Protein AF-U6K885-F1 (afdb_monomer)

Solvent-accessible surface area (backbone atoms only — not comparable to full-atom values): 19460 Å² total; per-residue (Å²): 130,85,76,64,62,65,60,56,52,51,51,52,51,52,54,52,53,54,61,68,50,53,70,64,61,64,64,65,68,72,76,78,83,80,82,88,88,89,81,95,83,57,72,71,64,58,53,54,61,59,61,74,61,70,86,56,81,80,76,83,57,78,42,78,40,80,40,35,24,65,67,36,47,51,52,49,51,55,41,44,75,72,71,44,47,68,43,80,44,52,95,58,101,64,74,37,47,74,61,49,63,61,72,73,37,59,66,58,54,49,49,54,50,50,53,52,52,50,51,52,52,53,51,52,51,52,49,53,49,50,64,54,46,50,58,51,53,51,58,71,30,71,68,42,50,51,49,51,55,52,53,64,68,66,62,83,77,80,89,77,91,89,85,85,85,88,86,85,84,90,84,75,75,73,64,61,62,57,57,54,57,56,54,54,57,54,53,55,56,53,54,59,55,59,67,68,67,80,74,74,87,52,85,71,40,57,58,54,48,52,55,49,50,52,50,50,52,51,52,50,51,52,50,53,51,50,52,54,50,50,53,53,52,53,54,52,52,53,52,52,52,50,50,52,48,49,65,53,43,52,60,50,54,52,67,68,33,70,67,49,56,53,50,52,52,52,51,55,60,54,55,67,70,50,58,79,65,51,68,70,59,62,72,74,68,70,79,75,61,72,69,60,56,57,54,53,53,55,53,53,53,53,54,53,52,52,56,56,51,52,53,54,53,52,52,54,53,59,62,73,76,108

pLDDT: mean 70.79, std 17.62, range [30.02, 97.62]

Radius of gyration: 39.69 Å; Cα contacts (8 Å, |Δi|>4): 71; chains: 1; bounding box: 89×53×112 Å

Secondary structure (DSSP, 8-state):
---SHHHHHHHHHHHHHHHHHHHHHHHHTTSS--S-----SSHHHHHHHHHTTTTS-----SEEEE--BHHHHHHHHHHHHTT--EEEE-SSSSSBTHHHHHHT-HHHHHHHHHHHHHHHHHHHHHHHHHHHHHHHHHHHSHHHHHHHHHHHHHTTS--SS---S-------SHHHHHHHHHHHHHHHHHHHHHHTTS---STTHHHHHHHHHHHHHHHHHHHHHHHHHHHHHHHHHHHHHHHHHHHHHHHHHHHH-HHHHHHHHHHHHHHHHHHHHHHHHTTTSSSSSHHHHHHHHHHHHHHHHHHHHHHHHHHHHHHHT-

Organism: NCBI:txid44415

Foldseek 3Di:
DPDPVVVVVVVVVVVVVVVVCVVVVVVVVVPPPDDDDDDPDCPVVVVVVVVVPPPDDPPDFPEEQEALAPVSVVVQVVCVVVVGRYHYHYPDPDHHPCVVVVVVCPVVVVVVVVVVVVVVVVVVVVVVVCVVVVVVCCCPPVVVVVVVVVVVVVPPPDPDDDPDDPDDDDDDPPVVVVVVVVVVVVVVVVVVLVVLPPDDDDPVVVVVVVVSVVVVVVVVVVVVVVVVVVVVVVVVVVVVVVVVVVVVVVVVVCVPPVVNVVVVVVVVVVVVVCVVPVVVVVVPPPPPPPVVVVVVVVVVVVVVVVVVVVVVVVVVVVVVVD

Mean predicted aligned error: 21.72 Å

InterPro domains:
  IPR036188 FAD/NAD(P)-binding domain superfamily [SSF51905] (60-138)

Sequence (322 aa):
MPQLQPWMQQLKQYLAAAAAAAPAAAAAAAADAAGAPAAAATSAAAAGAAAAAAEEDPVAYHVVVVGGGVAGLAAAAVLRLFGVSVLLVEAGEQLGGRVRTAAMYPAAAAAAAAEQQQQQQQQQQQQQQQDHDLPQQLRNSPAAAAAAAAAAAAKTKTKKQISRFWEYVDTEDEAEQQQAAAAEAAAEAAAAAAAAADGCRTRGDLRRSSTRAAAAAAAAAAAAAAEQQQQQQQQQQQQQQQQQQQDHDLPQQMRNSPAAAAAAAAAAAAAAKTKTKKQISRFWEYVDTEDEAEQQQAAAAEAAAEAAAAAKQQQQQQQRSR

Structure (mmCIF, N/CA/C/O backbone):
data_AF-U6K885-F1
#
_entry.id   AF-U6K885-F1
#
loop_
_atom_site.group_PDB
_atom_site.id
_atom_site.type_symbol
_atom_site.label_atom_id
_atom_site.label_alt_id
_atom_site.label_comp_id
_atom_site.label_asym_id
_atom_site.label_entity_id
_atom_site.label_seq_id
_atom_site.pdbx_PDB_ins_code
_atom_site.Cartn_x
_atom_site.Cartn_y
_atom_site.Cartn_z
_atom_site.occupancy
_atom_site.B_iso_or_equiv
_atom_site.auth_seq_id
_atom_site.auth_comp_id
_atom_site.auth_asym_id
_atom_site.auth_atom_id
_atom_site.pdbx_PDB_model_num
ATOM 1 N N . MET A 1 1 ? 45.928 -9.725 -10.154 1.00 49.28 1 MET A N 1
ATOM 2 C CA . MET A 1 1 ? 44.624 -9.689 -10.848 1.00 49.28 1 MET A CA 1
ATOM 3 C C . MET A 1 1 ? 43.756 -10.779 -10.232 1.00 49.28 1 MET A C 1
ATOM 5 O O . MET A 1 1 ? 44.051 -11.944 -10.483 1.00 49.28 1 MET A O 1
ATOM 9 N N . PRO A 1 2 ? 42.798 -10.462 -9.343 1.00 57.34 2 PRO A N 1
ATOM 10 C CA . PRO A 1 2 ? 41.879 -11.472 -8.819 1.00 57.34 2 PRO A CA 1
ATOM 11 C C . PRO A 1 2 ? 41.108 -12.133 -9.973 1.00 57.34 2 PRO A C 1
ATOM 13 O O . PRO A 1 2 ? 40.847 -11.514 -11.004 1.00 57.34 2 PRO A O 1
ATOM 16 N N . GLN A 1 3 ? 40.847 -13.429 -9.821 1.00 61.72 3 GLN A N 1
ATOM 17 C CA . GLN A 1 3 ? 40.434 -14.330 -10.892 1.00 61.72 3 GLN A CA 1
ATOM 18 C C . GLN A 1 3 ? 39.022 -14.020 -11.413 1.00 61.72 3 GLN A C 1
ATOM 20 O O . GLN A 1 3 ? 38.061 -14.064 -10.658 1.00 61.72 3 GLN A O 1
ATOM 25 N N . LEU A 1 4 ? 38.894 -13.784 -12.724 1.00 79.44 4 LEU A N 1
ATOM 26 C CA . LEU A 1 4 ? 37.618 -13.642 -13.453 1.00 79.44 4 LEU A CA 1
ATOM 27 C C . LEU A 1 4 ? 36.840 -14.965 -13.612 1.00 79.44 4 LEU A C 1
ATOM 29 O O . LEU A 1 4 ? 35.684 -14.960 -14.041 1.00 79.44 4 LEU A O 1
ATOM 33 N N . GLN A 1 5 ? 37.458 -16.103 -13.280 1.00 85.62 5 GLN A N 1
ATOM 34 C CA . GLN A 1 5 ? 36.862 -17.430 -13.455 1.00 85.62 5 GLN A CA 1
ATOM 35 C C . GLN A 1 5 ? 35.515 -17.635 -12.737 1.00 85.62 5 GLN A C 1
ATOM 37 O O . GLN A 1 5 ? 34.601 -18.143 -13.391 1.00 85.62 5 GLN A O 1
ATOM 42 N N . PRO A 1 6 ? 35.327 -17.223 -11.466 1.00 84.31 6 PRO A N 1
ATOM 43 C CA . PRO A 1 6 ? 34.071 -17.452 -10.751 1.00 84.31 6 PRO A CA 1
ATOM 44 C C . PRO A 1 6 ? 32.889 -16.727 -11.405 1.00 84.31 6 PRO A C 1
ATOM 46 O O . PRO A 1 6 ? 31.804 -17.289 -11.542 1.00 84.31 6 PRO A O 1
ATOM 49 N N . TRP A 1 7 ? 33.118 -15.506 -11.899 1.00 84.00 7 TRP A N 1
ATOM 50 C CA . TRP A 1 7 ? 32.078 -14.694 -12.529 1.00 84.00 7 TRP A CA 1
ATOM 51 C C . TRP A 1 7 ? 31.624 -15.275 -13.875 1.00 84.00 7 TRP A C 1
ATOM 53 O O . TRP A 1 7 ? 30.427 -15.368 -14.147 1.00 84.00 7 TRP A O 1
ATOM 63 N N . MET A 1 8 ? 32.560 -15.765 -14.696 1.00 88.12 8 MET A N 1
ATOM 64 C CA . MET A 1 8 ? 32.215 -16.460 -15.945 1.00 88.12 8 MET A CA 1
ATOM 65 C C . MET A 1 8 ? 31.453 -17.767 -15.701 1.00 88.12 8 MET A C 1
ATOM 67 O O . MET A 1 8 ? 30.592 -18.132 -16.502 1.00 88.12 8 MET A O 1
ATOM 71 N N . GLN A 1 9 ? 31.755 -18.481 -14.614 1.00 86.56 9 GLN A N 1
ATOM 72 C CA . GLN A 1 9 ? 31.040 -19.705 -14.246 1.00 86.56 9 GLN A CA 1
ATOM 73 C C . GLN A 1 9 ? 29.595 -19.402 -13.838 1.00 86.56 9 GLN A C 1
ATOM 75 O O . GLN A 1 9 ? 28.676 -20.079 -14.299 1.00 86.56 9 GLN A O 1
ATOM 80 N N . GLN A 1 10 ? 29.390 -18.332 -13.071 1.00 84.25 10 GLN A N 1
ATOM 81 C CA . GLN A 1 10 ? 28.064 -17.865 -12.678 1.00 84.25 10 GLN A CA 1
ATOM 82 C C . GLN A 1 10 ? 27.240 -17.389 -13.886 1.00 84.25 10 GLN A C 1
ATOM 84 O O . GLN A 1 10 ? 26.062 -17.724 -14.000 1.00 84.25 10 GLN A O 1
ATOM 89 N N . LEU A 1 11 ? 27.862 -16.695 -14.846 1.00 86.44 11 LEU A N 1
ATOM 90 C CA . LEU A 1 11 ? 27.203 -16.275 -16.088 1.00 86.44 11 LEU A CA 1
ATOM 91 C C . LEU A 1 11 ? 26.758 -17.477 -16.940 1.00 86.44 11 LEU A C 1
ATOM 93 O O . LEU A 1 11 ? 25.640 -17.501 -17.454 1.00 86.44 11 LEU A O 1
ATOM 97 N N . LYS A 1 12 ? 27.607 -18.508 -17.053 1.00 90.56 12 LYS A N 1
ATOM 98 C CA . LYS A 1 12 ? 27.271 -19.754 -17.764 1.00 90.56 12 LYS A CA 1
ATOM 99 C C . LYS A 1 12 ? 26.104 -20.491 -17.107 1.00 90.56 12 LYS A C 1
ATOM 101 O O . LYS A 1 12 ? 25.233 -20.983 -17.819 1.00 90.56 12 LYS A O 1
ATOM 106 N N . GLN A 1 13 ? 26.061 -20.537 -15.774 1.00 88.31 13 GLN A N 1
ATOM 107 C CA . GLN A 1 13 ? 24.943 -21.129 -15.034 1.00 88.31 13 GLN A CA 1
ATOM 108 C C . GLN A 1 13 ? 23.636 -20.360 -15.269 1.00 88.31 13 GLN A C 1
ATOM 110 O O . GLN A 1 13 ? 22.608 -20.979 -15.535 1.00 88.31 13 GLN A O 1
ATOM 115 N N . TYR A 1 14 ? 23.683 -19.025 -15.261 1.00 79.56 14 TYR A N 1
ATOM 116 C CA . TYR A 1 14 ? 22.517 -18.185 -15.551 1.00 79.56 14 TYR A CA 1
ATOM 117 C C . TYR A 1 14 ? 21.971 -18.394 -16.967 1.00 79.56 14 TYR A C 1
ATOM 119 O O . TYR A 1 14 ? 20.763 -18.535 -17.149 1.00 79.56 14 TYR A O 1
ATOM 127 N N . LEU A 1 15 ? 22.849 -18.459 -17.971 1.00 82.94 15 LEU A N 1
ATOM 128 C CA . LEU A 1 15 ? 22.444 -18.686 -19.361 1.00 82.94 15 LEU A CA 1
ATOM 129 C C . LEU A 1 15 ? 21.857 -20.091 -19.572 1.00 82.94 15 LEU A C 1
ATOM 131 O O . LEU A 1 15 ? 20.869 -20.237 -20.288 1.00 82.94 15 LEU A O 1
ATOM 135 N N . ALA A 1 16 ? 22.410 -21.111 -18.908 1.00 77.56 16 ALA A N 1
ATOM 136 C CA . ALA A 1 16 ? 21.870 -22.470 -18.947 1.00 77.56 16 ALA A CA 1
ATOM 137 C C . ALA A 1 16 ? 20.481 -22.563 -18.285 1.00 77.56 16 ALA A C 1
ATOM 139 O O . ALA A 1 16 ? 19.576 -23.185 -18.840 1.00 77.56 16 ALA A O 1
ATOM 140 N N . ALA A 1 17 ? 20.285 -21.897 -17.141 1.00 69.62 17 ALA A N 1
ATOM 141 C CA . ALA A 1 17 ? 18.988 -21.832 -16.466 1.00 69.62 17 ALA A CA 1
ATOM 142 C C . ALA A 1 17 ? 17.934 -21.083 -17.302 1.00 69.62 17 ALA A C 1
ATOM 144 O O . ALA A 1 17 ? 16.790 -21.527 -17.400 1.00 69.62 17 ALA A O 1
ATOM 145 N N . ALA A 1 18 ? 18.322 -19.988 -17.964 1.00 64.19 18 ALA A N 1
ATOM 146 C CA . ALA A 1 18 ? 17.439 -19.236 -18.855 1.00 64.19 18 ALA A CA 1
ATOM 147 C C . ALA A 1 18 ? 17.008 -20.058 -20.086 1.00 64.19 18 ALA A C 1
ATOM 149 O O . ALA A 1 18 ? 15.839 -20.021 -20.470 1.00 64.19 18 ALA A O 1
ATOM 150 N N . ALA A 1 19 ? 17.916 -20.849 -20.668 1.00 65.25 19 ALA A N 1
ATOM 151 C CA . ALA A 1 19 ? 17.600 -21.742 -21.785 1.00 65.25 19 ALA A CA 1
ATOM 152 C C . ALA A 1 19 ? 16.635 -22.875 -21.382 1.00 65.25 19 ALA A C 1
ATOM 154 O O . ALA A 1 19 ? 15.756 -23.240 -22.161 1.00 65.25 19 ALA A O 1
ATOM 155 N N . ALA A 1 20 ? 16.747 -23.390 -20.152 1.00 62.44 20 ALA A N 1
ATOM 156 C CA . ALA A 1 20 ? 15.853 -24.423 -19.624 1.00 62.44 20 ALA A CA 1
ATOM 157 C C . ALA A 1 20 ? 14.432 -23.910 -19.306 1.00 62.44 20 ALA A C 1
ATOM 159 O O . ALA A 1 20 ? 13.486 -24.696 -19.315 1.00 62.44 20 ALA A O 1
ATOM 160 N N . ALA A 1 21 ? 14.258 -22.606 -19.061 1.00 51.53 21 ALA A N 1
ATOM 161 C CA . ALA A 1 21 ? 12.957 -21.993 -18.771 1.00 51.53 21 ALA A CA 1
ATOM 162 C C . ALA A 1 21 ? 12.134 -21.639 -20.032 1.00 51.53 21 ALA A C 1
ATOM 164 O O . ALA A 1 21 ? 10.918 -21.453 -19.949 1.00 51.53 21 ALA A O 1
ATOM 165 N N . ALA A 1 22 ? 12.769 -21.577 -21.208 1.00 44.56 22 ALA A N 1
ATOM 166 C CA . ALA A 1 22 ? 12.135 -21.187 -22.470 1.00 44.56 22 ALA A CA 1
ATOM 167 C C . ALA A 1 22 ? 10.970 -22.094 -22.953 1.00 44.56 22 ALA A C 1
ATOM 169 O O . ALA A 1 22 ? 9.970 -21.544 -23.418 1.00 44.56 22 ALA A O 1
ATOM 170 N N . PRO A 1 23 ? 11.006 -23.442 -22.841 1.00 45.53 23 PRO A N 1
ATOM 171 C CA . PRO A 1 23 ? 9.919 -24.278 -23.361 1.00 45.53 23 PRO A CA 1
ATOM 172 C C . PRO A 1 23 ? 8.660 -24.297 -22.474 1.00 45.53 23 PRO A C 1
ATOM 174 O O . PRO A 1 23 ? 7.582 -24.619 -22.968 1.00 45.53 23 PRO A O 1
ATOM 177 N N . ALA A 1 24 ? 8.749 -23.910 -21.195 1.00 47.12 24 ALA A N 1
ATOM 178 C CA . ALA A 1 24 ? 7.594 -23.883 -20.289 1.00 47.12 24 ALA A CA 1
ATOM 179 C C . ALA A 1 24 ? 6.699 -22.643 -20.494 1.00 47.12 24 ALA A C 1
ATOM 181 O O . ALA A 1 24 ? 5.481 -22.721 -20.345 1.00 47.12 24 ALA A O 1
ATOM 182 N N . ALA A 1 25 ? 7.280 -21.507 -20.893 1.00 45.47 25 ALA A N 1
ATOM 183 C CA . ALA A 1 25 ? 6.536 -20.267 -21.124 1.00 45.47 25 ALA A CA 1
ATOM 184 C C . ALA A 1 25 ? 5.756 -20.265 -22.455 1.00 45.47 25 ALA A C 1
ATOM 186 O O . ALA A 1 25 ? 4.716 -19.616 -22.557 1.00 45.47 25 ALA A O 1
ATOM 187 N N . ALA A 1 26 ? 6.216 -21.022 -23.458 1.00 44.00 26 ALA A N 1
ATOM 188 C CA . ALA A 1 26 ? 5.540 -21.140 -24.751 1.00 44.00 26 ALA A CA 1
ATOM 189 C C . ALA A 1 26 ? 4.224 -21.942 -24.674 1.00 44.00 26 ALA A C 1
ATOM 191 O O . ALA A 1 26 ? 3.298 -21.668 -25.433 1.00 44.00 26 ALA A O 1
ATOM 192 N N . ALA A 1 27 ? 4.103 -22.890 -23.735 1.00 41.91 27 ALA A N 1
ATOM 193 C CA . ALA A 1 27 ? 2.901 -23.717 -23.589 1.00 41.91 27 ALA A CA 1
ATOM 194 C C . ALA A 1 27 ? 1.753 -22.994 -22.853 1.00 41.91 27 ALA A C 1
ATOM 196 O O . ALA A 1 27 ? 0.584 -23.260 -23.120 1.00 41.91 27 ALA A O 1
ATOM 197 N N . ALA A 1 28 ? 2.067 -22.037 -21.971 1.00 44.09 28 ALA A N 1
ATOM 198 C CA . ALA A 1 28 ? 1.067 -21.277 -21.214 1.00 44.09 28 ALA A CA 1
ATOM 199 C C . ALA A 1 28 ? 0.382 -20.164 -22.037 1.00 44.09 28 ALA A C 1
ATOM 201 O O . ALA A 1 28 ? -0.719 -19.743 -21.700 1.00 44.09 28 ALA A O 1
ATOM 202 N N . ALA A 1 29 ? 0.996 -19.702 -23.133 1.00 44.44 29 ALA A N 1
ATOM 203 C CA . ALA A 1 29 ? 0.446 -18.632 -23.974 1.00 44.44 29 ALA A CA 1
ATOM 204 C C . ALA A 1 29 ? -0.637 -19.103 -24.969 1.00 44.44 29 ALA A C 1
ATOM 206 O O . ALA A 1 29 ? -1.339 -18.270 -25.535 1.00 44.44 29 ALA A O 1
ATOM 207 N N . ALA A 1 30 ? -0.797 -20.416 -25.178 1.00 40.28 30 ALA A N 1
ATOM 208 C CA . ALA A 1 30 ? -1.780 -20.966 -26.117 1.00 40.28 30 ALA A CA 1
ATOM 209 C C . ALA A 1 30 ? -3.181 -21.186 -25.507 1.00 40.28 30 ALA A C 1
ATOM 211 O O . ALA A 1 30 ? -4.126 -21.440 -26.249 1.00 40.28 30 ALA A O 1
ATOM 212 N N . ALA A 1 31 ? -3.336 -21.089 -24.180 1.00 42.78 31 ALA A N 1
ATOM 213 C CA . ALA A 1 31 ? -4.581 -21.448 -23.489 1.00 42.78 31 ALA A CA 1
ATOM 214 C C . ALA A 1 31 ? -5.529 -20.266 -23.189 1.00 42.78 31 ALA A C 1
ATOM 216 O O . ALA A 1 31 ? -6.678 -20.504 -22.835 1.00 42.78 31 ALA A O 1
ATOM 217 N N . ASP A 1 32 ? -5.093 -19.012 -23.361 1.00 37.53 32 ASP A N 1
ATOM 218 C CA . ASP A 1 32 ? -5.842 -17.819 -22.910 1.00 37.53 32 ASP A CA 1
ATOM 219 C C . ASP A 1 32 ? -6.356 -16.921 -24.057 1.00 37.53 32 ASP A C 1
ATOM 221 O O . ASP A 1 32 ? -6.614 -15.730 -23.891 1.00 37.53 32 ASP A O 1
ATOM 225 N N . ALA A 1 33 ? -6.511 -17.484 -25.259 1.00 43.66 33 ALA A N 1
ATOM 226 C CA . ALA A 1 33 ? -7.070 -16.796 -26.425 1.00 43.66 33 ALA A CA 1
ATOM 227 C C . ALA A 1 33 ? -8.479 -17.315 -26.764 1.00 43.66 33 ALA A C 1
ATOM 229 O O . ALA A 1 33 ? -8.731 -17.805 -27.862 1.00 43.66 33 ALA A O 1
ATOM 230 N N . ALA A 1 34 ? -9.410 -17.218 -25.815 1.00 41.12 34 ALA A N 1
ATOM 231 C CA . ALA A 1 34 ? -10.833 -17.444 -26.067 1.00 41.12 34 ALA A CA 1
ATOM 232 C C . ALA A 1 34 ? -11.686 -16.525 -25.180 1.00 41.12 34 ALA A C 1
ATOM 234 O O . ALA A 1 34 ? -12.235 -16.950 -24.168 1.00 41.12 34 ALA A O 1
ATOM 235 N N . GLY A 1 35 ? -11.802 -15.245 -25.550 1.00 30.02 35 GLY A N 1
ATOM 236 C CA . GLY A 1 35 ? -12.691 -14.333 -24.830 1.00 30.02 35 GLY A CA 1
ATOM 237 C C . GLY A 1 35 ? -12.729 -12.893 -25.342 1.00 30.02 35 GLY A C 1
ATOM 238 O O . GLY A 1 35 ? -11.937 -12.068 -24.912 1.00 30.02 35 GLY A O 1
ATOM 239 N N . ALA A 1 36 ? -13.757 -12.613 -26.148 1.00 37.19 36 ALA A N 1
ATOM 240 C CA . ALA A 1 36 ? -14.403 -11.319 -26.420 1.00 37.19 36 ALA A CA 1
ATOM 241 C C . ALA A 1 36 ? -13.897 -10.418 -27.587 1.00 37.19 36 ALA A C 1
ATOM 243 O O . ALA A 1 36 ? -12.698 -10.180 -27.729 1.00 37.19 36 ALA A O 1
ATOM 244 N N . PRO A 1 37 ? -14.827 -9.876 -28.415 1.00 49.44 37 PRO A N 1
ATOM 245 C CA . PRO A 1 37 ? -14.530 -9.076 -29.603 1.00 49.44 37 PRO A CA 1
ATOM 246 C C . PRO A 1 37 ? -14.739 -7.569 -29.369 1.00 49.44 37 PRO A C 1
ATOM 248 O O . PRO A 1 37 ? -15.747 -7.175 -28.794 1.00 49.44 37 PRO A O 1
ATOM 251 N N . ALA A 1 38 ? -13.845 -6.719 -29.885 1.00 39.47 38 ALA A N 1
ATOM 252 C CA . ALA A 1 38 ? -14.139 -5.334 -30.288 1.00 39.47 38 ALA A CA 1
ATOM 253 C C . ALA A 1 38 ? -12.873 -4.655 -30.839 1.00 39.47 38 ALA A C 1
ATOM 255 O O . ALA A 1 38 ? -11.996 -4.309 -30.058 1.00 39.47 38 ALA A O 1
ATOM 256 N N . ALA A 1 39 ? -12.793 -4.456 -32.163 1.00 37.78 39 ALA A N 1
ATOM 257 C CA . ALA A 1 39 ? -12.126 -3.318 -32.828 1.00 37.78 39 ALA A CA 1
ATOM 258 C C . ALA A 1 39 ? -11.995 -3.583 -34.342 1.00 37.78 39 ALA A C 1
ATOM 260 O O . ALA A 1 39 ? -10.932 -3.934 -34.843 1.00 37.78 39 ALA A O 1
ATOM 261 N N . ALA A 1 40 ? -13.081 -3.401 -35.096 1.00 42.66 40 ALA A N 1
ATOM 262 C CA . ALA A 1 40 ? -13.070 -3.493 -36.561 1.00 42.66 40 ALA A CA 1
ATOM 263 C C . ALA A 1 40 ? -12.852 -2.129 -37.259 1.00 42.66 40 ALA A C 1
ATOM 265 O O . ALA A 1 40 ? -13.256 -1.960 -38.403 1.00 42.66 40 ALA A O 1
ATOM 266 N N . ALA A 1 41 ? -12.236 -1.142 -36.595 1.00 44.66 41 ALA A N 1
ATOM 267 C CA . ALA A 1 41 ? -12.146 0.232 -37.118 1.00 44.66 41 ALA A CA 1
ATOM 268 C C . ALA A 1 41 ? -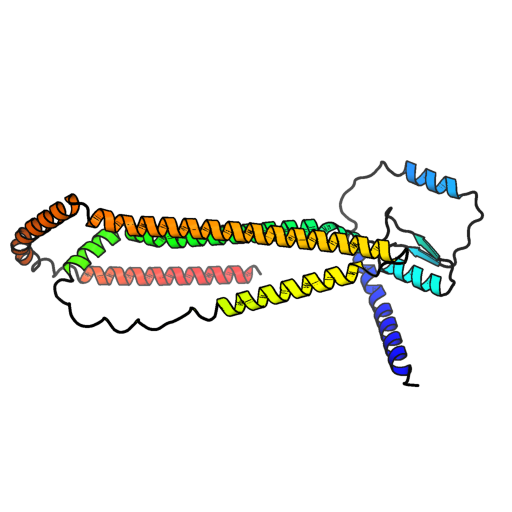10.724 0.823 -37.209 1.00 44.66 41 ALA A C 1
ATOM 270 O O . ALA A 1 41 ? -10.581 2.015 -37.460 1.00 44.66 41 ALA A O 1
ATOM 271 N N . THR A 1 42 ? -9.664 0.025 -37.052 1.00 37.72 42 THR A N 1
ATOM 272 C CA . THR A 1 42 ? -8.264 0.502 -37.147 1.00 37.72 42 THR A CA 1
ATOM 273 C C . THR A 1 42 ? -7.448 -0.142 -38.274 1.00 37.72 42 THR A C 1
ATOM 275 O O . THR A 1 42 ? -6.308 0.258 -38.508 1.00 37.72 42 THR A O 1
ATOM 278 N N . SER A 1 43 ? -8.022 -1.070 -39.050 1.00 45.88 43 SER A N 1
ATOM 279 C CA . SER A 1 43 ? -7.295 -1.769 -40.125 1.00 45.88 43 SER A CA 1
ATOM 280 C C . SER A 1 43 ? -6.944 -0.887 -41.332 1.00 45.88 43 SER A C 1
ATOM 282 O O . SER A 1 43 ? -6.004 -1.201 -42.057 1.00 45.88 43 SER A O 1
ATOM 284 N N . ALA A 1 44 ? -7.631 0.242 -41.535 1.00 39.09 44 ALA A N 1
ATOM 285 C CA . ALA A 1 44 ? -7.356 1.145 -42.657 1.00 39.09 44 ALA A CA 1
ATOM 286 C C . ALA A 1 44 ? -6.165 2.094 -42.402 1.00 39.09 44 ALA A C 1
ATOM 288 O O . ALA A 1 44 ? -5.423 2.410 -43.329 1.00 39.09 44 ALA A O 1
ATOM 289 N N . ALA A 1 45 ? -5.933 2.512 -41.151 1.00 40.38 45 ALA A N 1
ATOM 290 C CA . ALA A 1 45 ? -4.833 3.422 -40.809 1.00 40.38 45 ALA A CA 1
ATOM 291 C C . ALA A 1 45 ? -3.472 2.701 -40.731 1.00 40.38 45 ALA A C 1
ATOM 293 O O . ALA A 1 45 ? -2.451 3.264 -41.121 1.00 40.38 45 ALA A O 1
ATOM 294 N N . ALA A 1 46 ? -3.462 1.430 -40.313 1.00 44.56 46 ALA A N 1
ATOM 295 C CA . ALA A 1 46 ? -2.256 0.600 -40.296 1.00 44.56 46 ALA A CA 1
ATOM 296 C C . ALA A 1 46 ? -1.767 0.226 -41.713 1.00 44.56 46 ALA A C 1
ATOM 298 O O . ALA A 1 46 ? -0.563 0.116 -41.941 1.00 44.56 46 ALA A O 1
ATOM 299 N N . ALA A 1 47 ? -2.679 0.101 -42.686 1.00 42.72 47 ALA A N 1
ATOM 300 C CA . ALA A 1 47 ? -2.324 -0.154 -44.084 1.00 42.72 47 ALA A CA 1
ATOM 301 C C . ALA A 1 47 ? -1.635 1.054 -44.755 1.00 42.72 47 ALA A C 1
ATOM 303 O O . ALA A 1 47 ? -0.744 0.874 -45.583 1.00 42.72 47 ALA A O 1
ATOM 304 N N . GLY A 1 48 ? -1.990 2.285 -44.363 1.00 34.53 48 GLY A N 1
ATOM 305 C CA . GLY A 1 48 ? -1.386 3.509 -44.904 1.00 34.53 48 GLY A CA 1
ATOM 306 C C . GLY A 1 48 ? 0.063 3.742 -44.456 1.00 34.53 48 GLY A C 1
ATOM 307 O O . GLY A 1 48 ? 0.881 4.205 -45.247 1.00 34.53 48 GLY A O 1
ATOM 308 N N . ALA A 1 49 ? 0.411 3.366 -43.221 1.00 45.25 49 ALA A N 1
ATOM 309 C CA . ALA A 1 49 ? 1.777 3.499 -42.702 1.00 45.25 49 ALA A CA 1
ATOM 310 C C . ALA A 1 49 ? 2.740 2.439 -43.270 1.00 45.25 49 ALA A C 1
ATOM 312 O O . ALA A 1 49 ? 3.921 2.723 -43.454 1.00 45.25 49 ALA A O 1
ATOM 313 N N . ALA A 1 50 ? 2.237 1.244 -43.604 1.00 43.09 50 ALA A N 1
ATOM 314 C CA . ALA A 1 50 ? 3.018 0.213 -44.290 1.00 43.09 50 ALA A CA 1
ATOM 315 C C . ALA A 1 50 ? 3.309 0.577 -45.761 1.00 43.09 50 ALA A C 1
ATOM 317 O O . ALA A 1 50 ? 4.370 0.236 -46.277 1.00 43.09 50 ALA A O 1
ATOM 318 N N . ALA A 1 51 ? 2.403 1.305 -46.425 1.00 45.28 51 ALA A N 1
ATOM 319 C CA . ALA A 1 51 ? 2.575 1.725 -47.817 1.00 45.28 51 ALA A CA 1
ATOM 320 C C . ALA A 1 51 ? 3.578 2.884 -47.991 1.00 45.28 51 ALA A C 1
ATOM 322 O O . ALA A 1 51 ? 4.242 2.963 -49.020 1.00 45.28 51 ALA A O 1
ATOM 323 N N . ALA A 1 52 ? 3.737 3.756 -46.988 1.00 43.50 52 ALA A N 1
ATOM 324 C CA . ALA A 1 52 ? 4.677 4.883 -47.041 1.00 43.50 52 ALA A CA 1
ATOM 325 C C . ALA A 1 52 ? 6.152 4.493 -46.792 1.00 43.50 52 ALA A C 1
ATOM 327 O O . ALA A 1 52 ? 7.039 5.311 -47.010 1.00 43.50 52 ALA A O 1
ATOM 328 N N . ALA A 1 53 ? 6.422 3.258 -46.354 1.00 47.25 53 ALA A N 1
ATOM 329 C CA . ALA A 1 53 ? 7.772 2.736 -46.112 1.00 47.25 53 ALA A CA 1
ATOM 330 C C . ALA A 1 53 ? 8.296 1.826 -47.245 1.00 47.25 53 ALA A C 1
ATOM 332 O O . ALA A 1 53 ? 9.352 1.219 -47.099 1.00 47.25 53 ALA A O 1
ATOM 333 N N . ALA A 1 54 ? 7.557 1.695 -48.352 1.00 49.16 54 ALA A N 1
ATOM 334 C CA . ALA A 1 54 ? 7.836 0.716 -49.407 1.00 49.16 54 ALA A CA 1
ATOM 335 C C . ALA A 1 54 ? 8.769 1.211 -50.538 1.00 49.16 54 ALA A C 1
ATOM 337 O O . ALA A 1 54 ? 9.015 0.457 -51.473 1.00 49.16 54 ALA A O 1
ATOM 338 N N . GLU A 1 55 ? 9.280 2.446 -50.468 1.00 53.56 55 GLU A N 1
ATOM 339 C CA . GLU A 1 55 ? 10.149 3.069 -51.495 1.00 53.56 55 GLU A CA 1
ATOM 340 C C . GLU A 1 55 ? 11.608 3.277 -51.038 1.00 53.56 55 GLU A C 1
ATOM 342 O O . GLU A 1 55 ? 12.402 3.882 -51.748 1.00 53.56 55 GLU A O 1
ATOM 347 N N . GLU A 1 56 ? 11.991 2.760 -49.870 1.00 58.44 56 GLU A N 1
ATOM 348 C CA . GLU A 1 56 ? 13.394 2.696 -49.443 1.00 58.44 56 GLU A CA 1
ATOM 349 C C . GLU A 1 56 ? 13.867 1.243 -49.571 1.00 58.44 56 GLU A C 1
ATOM 351 O O . GLU A 1 56 ? 13.163 0.326 -49.134 1.00 58.44 56 GLU A O 1
ATOM 356 N N . ASP A 1 57 ? 15.041 1.027 -50.180 1.00 68.75 57 ASP A N 1
ATOM 357 C CA . ASP A 1 57 ? 15.656 -0.300 -50.315 1.00 68.75 57 ASP A CA 1
ATOM 358 C C . ASP A 1 57 ? 15.568 -1.060 -48.980 1.00 68.75 57 ASP A C 1
ATOM 360 O O . ASP A 1 57 ? 15.899 -0.489 -47.932 1.00 68.75 57 ASP A O 1
ATOM 364 N N . PRO A 1 58 ? 15.122 -2.334 -48.969 1.00 66.12 58 PRO A N 1
ATOM 365 C CA . PRO A 1 58 ? 14.857 -3.048 -47.732 1.00 66.12 58 PRO A CA 1
ATOM 366 C C . PRO A 1 58 ? 16.139 -3.124 -46.906 1.00 66.12 58 PRO A C 1
ATOM 368 O O . PRO A 1 58 ? 17.066 -3.872 -47.226 1.00 66.12 58 PRO A O 1
ATOM 371 N N . VAL A 1 59 ? 16.192 -2.336 -45.830 1.00 75.38 59 VAL A N 1
ATOM 372 C CA . VAL A 1 59 ? 17.319 -2.331 -44.901 1.00 75.38 59 VAL A CA 1
ATOM 373 C C . VAL A 1 59 ? 17.452 -3.746 -44.355 1.00 75.38 59 VAL A C 1
ATOM 375 O O . VAL A 1 59 ? 16.595 -4.228 -43.616 1.00 75.38 59 VAL A O 1
ATOM 378 N N . ALA A 1 60 ? 18.517 -4.439 -44.751 1.00 87.94 60 ALA A N 1
ATOM 379 C CA . ALA A 1 60 ? 18.747 -5.806 -44.326 1.00 87.94 60 ALA A CA 1
ATOM 380 C C . ALA A 1 60 ? 18.990 -5.840 -42.806 1.00 87.94 60 ALA A C 1
ATOM 382 O O . ALA A 1 60 ? 20.000 -5.347 -42.285 1.00 87.94 60 ALA A O 1
ATOM 383 N N . TYR A 1 61 ? 18.042 -6.429 -42.080 1.00 93.31 61 TYR A N 1
ATOM 384 C CA . TYR A 1 61 ? 18.176 -6.703 -40.655 1.00 93.31 61 TYR A CA 1
ATOM 385 C C . TYR A 1 61 ? 18.707 -8.119 -40.453 1.00 93.31 61 TYR A C 1
ATOM 387 O O . TYR A 1 61 ? 18.215 -9.067 -41.059 1.00 93.31 61 TYR A O 1
ATOM 395 N N . HIS A 1 62 ? 19.696 -8.272 -39.576 1.00 94.69 62 HIS A N 1
ATOM 396 C CA . HIS A 1 62 ? 20.224 -9.588 -39.221 1.00 94.69 62 HIS A CA 1
ATOM 397 C C . HIS A 1 62 ? 19.268 -10.340 -38.288 1.00 94.69 62 HIS A C 1
ATOM 399 O O . HIS A 1 62 ? 19.178 -11.563 -38.350 1.00 94.69 62 HIS A O 1
ATOM 405 N N . VAL A 1 63 ? 18.571 -9.618 -37.401 1.00 97.31 63 VAL A N 1
ATOM 406 C CA . VAL A 1 63 ? 17.669 -10.204 -36.401 1.00 97.31 63 VAL A CA 1
ATOM 407 C C . VAL A 1 63 ? 16.392 -9.379 -36.276 1.00 97.31 63 VAL A C 1
ATOM 409 O O . VAL A 1 63 ? 16.438 -8.151 -36.215 1.00 97.31 63 VAL A O 1
ATOM 412 N N . VAL A 1 64 ? 15.254 -10.065 -36.170 1.00 97.38 64 VAL A N 1
ATOM 413 C CA . VAL A 1 64 ? 13.966 -9.462 -35.811 1.00 97.38 64 VAL A CA 1
ATOM 414 C C . VAL A 1 64 ? 13.573 -9.933 -34.414 1.00 97.38 64 VAL A C 1
ATOM 416 O O . VAL A 1 64 ? 13.546 -11.131 -34.143 1.00 97.38 64 VAL A O 1
ATOM 419 N N . VAL A 1 65 ? 13.270 -8.994 -33.521 1.00 97.62 65 VAL A N 1
ATOM 420 C CA . VAL A 1 65 ? 12.761 -9.267 -32.173 1.00 97.62 65 VAL A CA 1
ATOM 421 C C . VAL A 1 65 ? 11.282 -8.907 -32.146 1.00 97.62 65 VAL A C 1
ATOM 423 O O . VAL A 1 65 ? 10.925 -7.763 -32.411 1.00 97.62 65 VAL A O 1
ATOM 426 N N . VAL A 1 66 ? 10.423 -9.870 -31.818 1.00 97.19 66 VAL A N 1
ATOM 427 C CA . VAL A 1 66 ? 8.972 -9.663 -31.712 1.00 97.19 66 VAL A CA 1
ATOM 428 C C . VAL A 1 66 ? 8.595 -9.548 -30.236 1.00 97.19 66 VAL A C 1
ATOM 430 O O . VAL A 1 66 ? 8.805 -10.481 -29.462 1.00 97.19 66 VAL A O 1
ATOM 433 N N . GLY A 1 67 ? 8.057 -8.393 -29.851 1.00 96.88 67 GLY A N 1
ATOM 434 C CA . GLY A 1 67 ? 7.676 -8.033 -28.489 1.00 96.88 67 GLY A CA 1
ATOM 435 C C . GLY A 1 67 ? 8.602 -6.981 -27.865 1.00 96.88 67 GLY A C 1
ATOM 436 O O . GLY A 1 67 ? 9.679 -7.291 -27.373 1.00 96.88 67 GLY A O 1
ATOM 437 N N . GLY A 1 68 ? 8.146 -5.736 -27.776 1.00 96.38 68 GLY A N 1
ATOM 438 C CA . GLY A 1 68 ? 8.748 -4.596 -27.081 1.00 96.38 68 GLY A CA 1
ATOM 439 C C . GLY A 1 68 ? 8.560 -4.594 -25.560 1.00 96.38 68 GLY A C 1
ATOM 440 O O . GLY A 1 68 ? 8.624 -3.536 -24.936 1.00 96.38 68 GLY A O 1
ATOM 441 N N . GLY A 1 69 ? 8.322 -5.754 -24.944 1.00 95.31 69 GLY A N 1
ATOM 442 C CA . GLY A 1 69 ? 8.361 -5.920 -23.489 1.00 95.31 69 GLY A CA 1
ATOM 443 C C . GLY A 1 69 ? 9.782 -5.826 -22.922 1.00 95.31 69 GLY A C 1
ATOM 444 O O . GLY A 1 69 ? 10.759 -5.723 -23.661 1.00 95.31 69 GLY A O 1
ATOM 445 N N . VAL A 1 70 ? 9.923 -5.914 -21.595 1.00 94.88 70 VAL A N 1
ATOM 446 C CA . VAL A 1 70 ? 11.240 -5.848 -20.924 1.00 94.88 70 VAL A CA 1
ATOM 447 C C . VAL A 1 70 ? 12.260 -6.848 -21.480 1.00 94.88 70 VAL A C 1
ATOM 449 O O . VAL A 1 70 ? 13.418 -6.489 -21.673 1.00 94.88 70 VAL A O 1
ATOM 452 N N . ALA A 1 71 ? 11.829 -8.070 -21.805 1.00 95.44 71 ALA A N 1
ATOM 453 C CA . ALA A 1 71 ? 12.704 -9.100 -22.359 1.00 95.44 71 ALA A CA 1
ATOM 454 C C . ALA A 1 71 ? 13.171 -8.772 -23.787 1.00 95.44 71 ALA A C 1
ATOM 456 O O . ALA A 1 71 ? 14.362 -8.865 -24.076 1.00 95.44 71 ALA A O 1
ATOM 457 N N . GLY A 1 72 ? 12.263 -8.347 -24.671 1.00 96.56 72 GLY A N 1
ATOM 458 C CA . GLY A 1 72 ? 12.623 -8.038 -26.056 1.00 96.56 72 GLY A CA 1
ATOM 459 C C . GLY A 1 72 ? 13.443 -6.758 -26.188 1.00 96.56 72 GLY A C 1
ATOM 460 O O . GLY A 1 72 ? 14.394 -6.725 -26.966 1.00 96.56 72 GLY A O 1
ATOM 461 N N . LEU A 1 73 ? 13.179 -5.743 -25.357 1.00 96.81 73 LEU A N 1
ATOM 462 C CA . LEU A 1 73 ? 14.040 -4.561 -25.266 1.00 96.81 73 LEU A CA 1
ATOM 463 C C . LEU A 1 73 ? 15.451 -4.917 -24.789 1.00 96.81 73 LEU A C 1
ATOM 465 O O . LEU A 1 73 ? 16.426 -4.437 -25.366 1.00 96.81 73 LEU A O 1
ATOM 469 N N . ALA A 1 74 ? 15.575 -5.778 -23.773 1.00 96.38 74 ALA A N 1
ATOM 470 C CA . ALA A 1 74 ? 16.875 -6.240 -23.294 1.00 96.38 74 ALA A CA 1
ATOM 471 C C . ALA A 1 74 ? 17.625 -7.035 -24.375 1.00 96.38 74 ALA A C 1
ATOM 473 O O . ALA A 1 74 ? 18.799 -6.770 -24.628 1.00 96.38 74 ALA A O 1
ATOM 474 N N . ALA A 1 75 ? 16.940 -7.953 -25.063 1.00 97.31 75 ALA A N 1
ATOM 475 C CA . ALA A 1 75 ? 17.519 -8.728 -26.156 1.00 97.31 75 ALA A CA 1
ATOM 476 C C . ALA A 1 75 ? 17.999 -7.825 -27.304 1.00 97.31 75 ALA A C 1
ATOM 478 O O . ALA A 1 75 ? 19.143 -7.941 -27.744 1.00 97.31 75 ALA A O 1
ATOM 479 N N . ALA A 1 76 ? 17.165 -6.878 -27.744 1.00 97.25 76 ALA A N 1
ATOM 480 C CA . ALA A 1 76 ? 17.516 -5.934 -28.800 1.00 97.25 76 ALA A CA 1
ATOM 481 C C . ALA A 1 76 ? 18.704 -5.041 -28.409 1.00 97.25 76 ALA A C 1
ATOM 483 O O . ALA A 1 76 ? 19.595 -4.816 -29.229 1.00 97.25 76 ALA A O 1
ATOM 484 N N . ALA A 1 77 ? 18.757 -4.574 -27.156 1.00 96.62 77 ALA A N 1
ATOM 485 C CA . ALA A 1 77 ? 19.866 -3.772 -26.648 1.00 96.62 77 ALA A CA 1
ATOM 486 C C . ALA A 1 77 ? 21.187 -4.556 -26.645 1.00 96.62 77 ALA A C 1
ATOM 488 O O . ALA A 1 77 ? 22.197 -4.055 -27.134 1.00 96.62 77 ALA A O 1
ATOM 489 N N . VAL A 1 78 ? 21.176 -5.798 -26.152 1.00 96.88 78 VAL A N 1
ATOM 490 C CA . VAL A 1 78 ? 22.366 -6.662 -26.135 1.00 96.88 78 VAL A CA 1
ATOM 491 C C . VAL A 1 78 ? 22.843 -6.961 -27.556 1.00 96.88 78 VAL A C 1
ATOM 493 O O . VAL A 1 78 ? 24.019 -6.784 -27.854 1.00 96.88 78 VAL A O 1
ATOM 496 N N . LEU A 1 79 ? 21.944 -7.341 -28.466 1.00 96.69 79 LEU A N 1
ATOM 497 C CA . LEU A 1 79 ? 22.293 -7.604 -29.866 1.00 96.69 79 LEU A CA 1
ATOM 498 C C . LEU A 1 79 ? 22.882 -6.365 -30.558 1.00 96.69 79 LEU A C 1
ATOM 500 O O . LEU A 1 79 ? 23.879 -6.470 -31.273 1.00 96.69 79 LEU A O 1
ATOM 504 N N . ARG A 1 80 ? 22.331 -5.176 -30.287 1.00 96.25 80 ARG A N 1
ATOM 505 C CA . ARG A 1 80 ? 22.887 -3.912 -30.787 1.00 96.25 80 ARG A CA 1
ATOM 506 C C . ARG A 1 80 ? 24.271 -3.603 -30.222 1.00 96.25 80 ARG A C 1
ATOM 508 O O . ARG A 1 80 ? 25.106 -3.104 -30.971 1.00 96.25 80 ARG A O 1
ATOM 515 N N . LEU A 1 81 ? 24.539 -3.923 -28.953 1.00 94.62 81 LEU A N 1
ATOM 516 C CA . LEU A 1 81 ? 25.877 -3.780 -28.360 1.00 94.62 81 LEU A CA 1
ATOM 517 C C . LEU A 1 81 ? 26.920 -4.664 -29.057 1.00 94.62 81 LEU A C 1
ATOM 519 O O . LEU A 1 81 ? 28.079 -4.273 -29.151 1.00 94.62 81 LEU A O 1
ATOM 523 N N . PHE A 1 82 ? 26.508 -5.812 -29.599 1.00 97.50 82 PHE A N 1
ATOM 524 C CA . PHE A 1 82 ? 27.360 -6.688 -30.410 1.00 97.50 82 PHE A CA 1
ATOM 525 C C . PHE A 1 82 ? 27.410 -6.306 -31.901 1.00 97.50 82 PHE A C 1
ATOM 527 O O . PHE A 1 82 ? 27.933 -7.067 -32.711 1.00 97.50 82 PHE A O 1
ATOM 534 N N . GLY A 1 83 ? 26.882 -5.140 -32.286 1.00 95.88 83 GLY A N 1
ATOM 535 C CA . GLY A 1 83 ? 26.929 -4.649 -33.666 1.00 95.88 83 GLY A CA 1
ATOM 536 C C . GLY A 1 83 ? 25.938 -5.322 -34.621 1.00 95.88 83 GLY A C 1
ATOM 537 O O . GLY A 1 83 ? 26.017 -5.113 -35.828 1.00 95.88 83 GLY A O 1
ATOM 538 N N . VAL A 1 84 ? 24.986 -6.107 -34.110 1.00 97.62 84 VAL A N 1
ATOM 539 C CA . VAL A 1 84 ? 23.960 -6.767 -34.928 1.00 97.62 84 VAL A CA 1
ATOM 540 C C . VAL A 1 84 ? 22.891 -5.745 -35.330 1.00 97.62 84 VAL A C 1
ATOM 542 O O . VAL A 1 84 ? 22.398 -4.990 -34.485 1.00 97.62 84 VAL A O 1
ATOM 545 N N . SER A 1 85 ? 22.497 -5.705 -36.611 1.00 95.81 85 SER A N 1
ATOM 546 C CA . SER A 1 85 ? 21.337 -4.899 -37.024 1.00 95.81 85 SER A CA 1
ATOM 547 C C . SER A 1 85 ? 20.048 -5.611 -36.608 1.00 95.81 85 SER A C 1
ATOM 549 O O . SER A 1 85 ? 19.772 -6.738 -37.021 1.00 95.81 85 SER A O 1
ATOM 551 N N . VAL A 1 86 ? 19.278 -4.950 -35.745 1.00 96.94 86 VAL A N 1
ATOM 552 C CA . VAL A 1 86 ? 18.055 -5.498 -35.149 1.00 96.94 86 VAL A CA 1
ATOM 553 C C . VAL A 1 86 ? 16.857 -4.647 -35.538 1.00 96.94 86 VAL A C 1
ATOM 555 O O . VAL A 1 86 ? 16.924 -3.418 -35.417 1.00 96.94 86 VAL A O 1
ATOM 558 N N . LEU A 1 87 ? 15.773 -5.312 -35.934 1.00 97.00 87 LEU A N 1
ATOM 559 C CA . LEU A 1 87 ? 14.430 -4.750 -36.046 1.00 97.00 87 LEU A CA 1
ATOM 560 C C . LEU A 1 87 ? 13.593 -5.231 -34.857 1.00 97.00 87 LEU A C 1
ATOM 562 O O . LEU A 1 87 ? 13.420 -6.431 -34.667 1.00 97.00 87 LEU A O 1
ATOM 566 N N . LEU A 1 88 ? 13.084 -4.308 -34.046 1.00 97.44 88 LEU A N 1
ATOM 567 C CA . LEU A 1 88 ? 12.166 -4.621 -32.951 1.00 97.44 88 LEU A CA 1
ATOM 568 C C . LEU A 1 88 ? 10.737 -4.324 -33.412 1.00 97.44 88 LEU A C 1
ATOM 570 O O . LEU A 1 88 ? 10.448 -3.196 -33.800 1.00 97.44 88 LEU A O 1
ATOM 574 N N . VAL A 1 89 ? 9.858 -5.319 -33.344 1.00 97.38 89 VAL A N 1
ATOM 575 C CA . VAL A 1 89 ? 8.439 -5.201 -33.695 1.00 97.38 89 VAL A CA 1
ATOM 576 C C . VAL A 1 89 ? 7.614 -5.382 -32.431 1.00 97.38 89 VAL A C 1
ATOM 578 O O . VAL A 1 89 ? 7.771 -6.373 -31.724 1.00 97.38 89 VAL A O 1
ATOM 581 N N . GLU A 1 90 ? 6.731 -4.438 -32.141 1.00 96.69 90 GLU A N 1
ATOM 582 C CA . GLU A 1 90 ? 5.794 -4.495 -31.019 1.00 96.69 90 GLU A CA 1
ATOM 583 C C . GLU A 1 90 ? 4.376 -4.296 -31.553 1.00 96.69 90 GLU A C 1
ATOM 585 O O . GLU A 1 90 ? 4.170 -3.531 -32.492 1.00 96.69 90 GLU A O 1
ATOM 590 N N . ALA A 1 91 ? 3.410 -5.015 -30.979 1.00 95.50 91 ALA A N 1
ATOM 591 C CA . ALA A 1 91 ? 2.014 -4.922 -31.400 1.00 95.50 91 ALA A CA 1
ATOM 592 C C . ALA A 1 91 ? 1.344 -3.628 -30.908 1.00 95.50 91 ALA A C 1
ATOM 594 O O . ALA A 1 91 ? 0.446 -3.110 -31.568 1.00 95.50 91 ALA A O 1
ATOM 595 N N . GLY A 1 92 ? 1.760 -3.114 -29.746 1.00 90.00 92 GLY A N 1
ATOM 596 C CA . GLY A 1 92 ? 1.282 -1.843 -29.211 1.00 90.00 92 GLY A CA 1
ATOM 597 C C . GLY A 1 92 ? 2.025 -0.625 -29.765 1.00 90.00 92 GLY A C 1
ATOM 598 O O . GLY A 1 92 ? 3.168 -0.700 -30.201 1.00 90.00 92 GLY A O 1
ATOM 599 N N . GLU A 1 93 ? 1.405 0.549 -29.644 1.00 91.19 93 GLU A N 1
ATOM 600 C CA . GLU A 1 93 ? 2.028 1.833 -30.014 1.00 91.19 93 GLU A CA 1
ATOM 601 C C . GLU A 1 93 ? 3.213 2.219 -29.110 1.00 91.19 93 GLU A C 1
ATOM 603 O O . GLU A 1 93 ? 3.937 3.177 -29.377 1.00 91.19 93 GLU A O 1
ATOM 608 N N . GLN A 1 94 ? 3.376 1.532 -27.978 1.00 89.56 94 GLN A N 1
ATOM 609 C CA . GLN A 1 94 ? 4.284 1.931 -26.911 1.00 89.56 94 GLN A CA 1
ATOM 610 C C . GLN A 1 94 ? 5.059 0.725 -26.380 1.00 89.56 94 GLN A C 1
ATOM 612 O O . GLN A 1 94 ? 4.505 -0.346 -26.146 1.00 89.56 94 GLN A O 1
ATOM 617 N N . LEU A 1 95 ? 6.353 0.932 -26.142 1.00 93.56 95 LEU A N 1
ATOM 618 C CA . LEU A 1 95 ? 7.272 -0.078 -25.620 1.00 93.56 95 LEU A CA 1
ATOM 619 C C . LEU A 1 95 ? 7.117 -0.248 -24.093 1.00 93.56 95 LEU A C 1
ATOM 621 O O . LEU A 1 95 ? 6.604 0.629 -23.396 1.00 93.56 95 LEU A O 1
ATOM 625 N N . GLY A 1 96 ? 7.605 -1.367 -23.556 1.00 89.25 96 GLY A N 1
ATOM 626 C CA . GLY A 1 96 ? 7.668 -1.677 -22.121 1.00 89.25 96 GLY A CA 1
ATOM 627 C C . GLY A 1 96 ? 6.821 -2.877 -21.685 1.00 89.25 96 GLY A C 1
ATOM 628 O O . GLY A 1 96 ? 7.046 -3.427 -20.603 1.00 89.25 96 GLY A O 1
ATOM 629 N N . GLY A 1 97 ? 5.887 -3.334 -22.524 1.00 89.62 97 GLY A N 1
ATOM 630 C CA . GLY A 1 97 ? 5.001 -4.463 -22.225 1.00 89.62 97 GLY A CA 1
ATOM 631 C C . GLY A 1 97 ? 4.228 -4.287 -20.908 1.00 89.62 97 GLY A C 1
ATOM 632 O O . GLY A 1 97 ? 3.904 -3.172 -20.501 1.00 89.62 97 GLY A O 1
ATOM 633 N N . ARG A 1 98 ? 3.970 -5.396 -20.200 1.00 84.56 98 ARG A N 1
ATOM 634 C CA . ARG A 1 98 ? 3.163 -5.424 -18.959 1.00 84.56 98 ARG A CA 1
ATOM 635 C C . ARG A 1 98 ? 3.734 -4.603 -17.796 1.00 84.56 98 ARG A C 1
ATOM 637 O O . ARG A 1 98 ? 2.981 -4.170 -16.929 1.00 84.56 98 ARG A O 1
ATOM 644 N N . VAL A 1 99 ? 5.045 -4.358 -17.770 1.00 79.81 99 VAL A N 1
ATOM 645 C CA . VAL A 1 99 ? 5.684 -3.555 -16.708 1.00 79.81 99 VAL A CA 1
ATOM 646 C C . VAL A 1 99 ? 5.183 -2.112 -16.735 1.00 79.81 99 VAL A C 1
ATOM 648 O O . VAL A 1 99 ? 5.045 -1.472 -15.693 1.00 79.81 99 VAL A O 1
ATOM 651 N N . ARG A 1 100 ? 4.820 -1.615 -17.920 1.00 73.00 100 ARG A N 1
ATOM 652 C CA . ARG A 1 100 ? 4.247 -0.283 -18.071 1.00 73.00 100 ARG A CA 1
ATOM 653 C C . ARG A 1 100 ? 2.861 -0.164 -17.437 1.00 73.00 100 ARG A C 1
ATOM 655 O O . ARG A 1 100 ? 2.542 0.879 -16.877 1.00 73.00 100 ARG A O 1
ATOM 662 N N . THR A 1 101 ? 2.072 -1.234 -17.470 1.00 59.19 101 THR A N 1
ATOM 663 C CA . THR A 1 101 ? 0.741 -1.274 -16.854 1.00 59.19 101 THR A CA 1
ATOM 664 C C . THR A 1 101 ? 0.830 -1.201 -15.327 1.00 59.19 101 THR A C 1
ATOM 666 O O . THR A 1 101 ? 0.028 -0.515 -14.705 1.00 59.19 101 THR A O 1
ATOM 669 N N . ALA A 1 102 ? 1.845 -1.827 -14.719 1.00 55.41 102 ALA A N 1
ATOM 670 C CA . ALA A 1 102 ? 2.049 -1.792 -13.268 1.00 55.41 102 ALA A CA 1
ATOM 671 C C . ALA A 1 102 ? 2.563 -0.428 -12.765 1.00 55.41 102 ALA A C 1
ATOM 673 O O . ALA A 1 102 ? 2.121 0.060 -11.728 1.00 55.41 102 ALA A O 1
ATOM 674 N N . ALA A 1 103 ? 3.462 0.222 -13.512 1.00 55.75 103 ALA A N 1
ATOM 675 C CA . ALA A 1 103 ? 4.044 1.508 -13.119 1.00 55.75 103 ALA A CA 1
ATOM 676 C C . ALA A 1 103 ? 3.097 2.712 -13.302 1.00 55.75 103 ALA A C 1
ATOM 678 O O . ALA A 1 103 ? 3.353 3.769 -12.729 1.00 55.75 103 ALA A O 1
ATOM 679 N N . MET A 1 104 ? 2.017 2.577 -14.083 1.00 53.72 104 MET A N 1
ATOM 680 C CA . MET A 1 104 ? 1.047 3.661 -14.304 1.00 53.72 104 MET A CA 1
ATOM 681 C C . MET A 1 104 ? -0.078 3.734 -13.264 1.00 53.72 104 MET A C 1
ATOM 683 O O . MET A 1 104 ? -0.763 4.752 -13.208 1.00 53.72 104 MET A O 1
ATOM 687 N N . TYR A 1 105 ? -0.237 2.726 -12.400 1.00 51.94 105 TYR A N 1
ATOM 688 C CA . TYR A 1 105 ? -1.279 2.715 -11.366 1.00 51.94 105 TYR A CA 1
ATOM 689 C C . TYR A 1 105 ? -0.797 2.640 -9.899 1.00 51.94 105 TYR A C 1
ATOM 691 O O . TYR A 1 105 ? -1.538 2.107 -9.072 1.00 51.94 105 TYR A O 1
ATOM 699 N N . PRO A 1 106 ? 0.354 3.217 -9.483 1.00 55.56 106 PRO A N 1
ATOM 700 C CA . PRO A 1 106 ? 0.638 3.342 -8.053 1.00 55.56 106 PRO A CA 1
ATOM 701 C C . PRO A 1 106 ? -0.410 4.227 -7.360 1.00 55.56 106 PRO A C 1
ATOM 703 O O . PRO A 1 106 ? -0.775 3.953 -6.226 1.00 55.56 106 PRO A O 1
ATOM 706 N N . ALA A 1 107 ? -0.968 5.225 -8.057 1.00 58.00 107 ALA A N 1
ATOM 707 C CA . ALA A 1 107 ? -2.017 6.091 -7.519 1.00 58.00 107 ALA A CA 1
ATOM 708 C C . ALA A 1 107 ? -3.359 5.365 -7.316 1.00 58.00 107 ALA A C 1
ATOM 710 O O . ALA A 1 107 ? -4.012 5.584 -6.303 1.00 58.00 107 ALA A O 1
ATOM 711 N N . ALA A 1 108 ? -3.760 4.470 -8.228 1.00 56.78 108 ALA A N 1
ATOM 712 C CA . ALA A 1 108 ? -4.991 3.694 -8.046 1.00 56.78 108 ALA A CA 1
ATOM 713 C C . ALA A 1 108 ? -4.821 2.583 -7.002 1.00 56.78 108 ALA A C 1
ATOM 715 O O . ALA A 1 108 ? -5.738 2.336 -6.228 1.00 56.78 108 ALA A O 1
ATOM 716 N N . ALA A 1 109 ? -3.640 1.960 -6.927 1.00 61.44 109 ALA A N 1
ATOM 717 C CA . ALA A 1 109 ? -3.324 1.023 -5.852 1.00 61.44 109 ALA A CA 1
ATOM 718 C C . ALA A 1 109 ? -3.282 1.723 -4.480 1.00 61.44 109 ALA A C 1
ATOM 720 O O . ALA A 1 109 ? -3.799 1.184 -3.507 1.00 61.44 109 ALA A O 1
ATOM 721 N N . ALA A 1 110 ? -2.732 2.941 -4.405 1.00 63.84 110 ALA A N 1
ATOM 722 C CA . ALA A 1 110 ? -2.736 3.752 -3.189 1.00 63.84 110 ALA A CA 1
ATOM 723 C C . ALA A 1 110 ? -4.147 4.226 -2.804 1.00 63.84 110 ALA A C 1
ATOM 725 O O . ALA A 1 110 ? -4.487 4.189 -1.627 1.00 63.84 110 ALA A O 1
ATOM 726 N N . ALA A 1 111 ? -4.985 4.614 -3.772 1.00 67.81 111 ALA A N 1
ATOM 727 C CA . ALA A 1 111 ? -6.381 4.974 -3.521 1.00 67.81 111 ALA A CA 1
ATOM 728 C C . ALA A 1 111 ? -7.192 3.776 -3.002 1.00 67.81 111 ALA A C 1
ATOM 730 O O . ALA A 1 111 ? -7.868 3.896 -1.987 1.00 67.81 111 ALA A O 1
ATOM 731 N N . ALA A 1 112 ? -7.048 2.600 -3.622 1.00 70.25 112 ALA A N 1
ATOM 732 C CA . ALA A 1 112 ? -7.689 1.374 -3.148 1.00 70.25 112 ALA A CA 1
ATOM 733 C C . ALA A 1 112 ? -7.204 0.969 -1.741 1.00 70.25 112 ALA A C 1
ATOM 735 O O . ALA A 1 112 ? -8.003 0.551 -0.906 1.00 70.25 112 ALA A O 1
ATOM 736 N N . ALA A 1 113 ? -5.910 1.134 -1.445 1.00 73.12 113 ALA A N 1
ATOM 737 C CA . ALA A 1 113 ? -5.370 0.895 -0.107 1.00 73.12 113 ALA A CA 1
ATOM 738 C C . ALA A 1 113 ? -5.910 1.902 0.927 1.00 73.12 113 ALA A C 1
ATOM 740 O O . ALA A 1 113 ? -6.247 1.508 2.043 1.00 73.12 113 ALA A O 1
ATOM 741 N N . ALA A 1 114 ? -6.049 3.179 0.556 1.00 75.69 114 ALA A N 1
ATOM 742 C CA . ALA A 1 114 ? -6.633 4.210 1.412 1.00 75.69 114 ALA A CA 1
ATOM 743 C C . ALA A 1 114 ? -8.119 3.938 1.703 1.00 75.69 114 ALA A C 1
ATOM 745 O O . ALA A 1 114 ? -8.543 4.033 2.855 1.00 75.69 114 ALA A O 1
ATOM 746 N N . 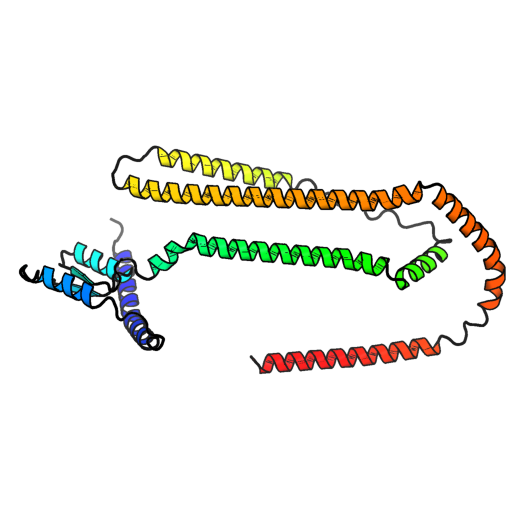GLU A 1 115 ? -8.897 3.524 0.698 1.00 80.44 115 GLU A N 1
ATOM 747 C CA . GLU A 1 115 ? -10.294 3.103 0.872 1.00 80.44 115 GLU A CA 1
ATOM 748 C C . GLU A 1 115 ? -10.407 1.893 1.806 1.00 80.44 115 GLU A C 1
ATOM 750 O O . GLU A 1 115 ? -11.242 1.875 2.712 1.00 80.44 115 GLU A O 1
ATOM 755 N N . GLN A 1 116 ? -9.530 0.899 1.643 1.00 83.81 116 GLN A N 1
ATOM 756 C CA . GLN A 1 116 ? -9.504 -0.279 2.507 1.00 83.81 116 GLN A CA 1
ATOM 757 C C . GLN A 1 116 ? -9.151 0.085 3.959 1.00 83.81 116 GLN A C 1
ATOM 759 O O . GLN A 1 116 ? -9.770 -0.418 4.901 1.00 83.81 116 GLN A O 1
ATOM 764 N N . GLN A 1 117 ? -8.199 1.002 4.152 1.00 83.62 117 GLN A N 1
ATOM 765 C CA . GLN A 1 117 ? -7.831 1.513 5.472 1.00 83.62 117 GLN A CA 1
ATOM 766 C C . GLN A 1 117 ? -8.971 2.327 6.106 1.00 83.62 117 GLN A C 1
ATOM 768 O O . GLN A 1 117 ? -9.206 2.226 7.313 1.00 83.62 117 GLN A O 1
ATOM 773 N N . GLN A 1 118 ? -9.713 3.104 5.311 1.00 82.62 118 GLN A N 1
ATOM 774 C CA . GLN A 1 118 ? -10.884 3.844 5.778 1.00 82.62 118 GLN A CA 1
ATOM 775 C C . GLN A 1 118 ? -12.026 2.898 6.177 1.00 82.62 118 GLN A C 1
ATOM 777 O O . GLN A 1 118 ? -12.649 3.096 7.221 1.00 82.62 118 GLN A O 1
ATOM 782 N N . GLN A 1 119 ? -12.267 1.834 5.406 1.00 86.44 119 GLN A N 1
ATOM 783 C CA . GLN A 1 119 ? -13.244 0.799 5.755 1.00 86.44 119 GLN A CA 1
ATOM 784 C C . GLN A 1 119 ? -12.891 0.083 7.061 1.00 86.44 119 GLN A C 1
ATOM 786 O O . GLN A 1 119 ? -13.770 -0.111 7.901 1.00 86.44 119 GLN A O 1
ATOM 791 N N . GLN A 1 120 ? -11.620 -0.278 7.268 1.00 88.38 120 GLN A N 1
ATOM 792 C CA . GLN A 1 120 ? -11.185 -0.872 8.536 1.00 88.38 120 GLN A CA 1
ATOM 793 C C . GLN A 1 120 ? -11.420 0.067 9.722 1.00 88.38 120 GLN A C 1
ATOM 795 O O . GLN A 1 120 ? -11.908 -0.379 10.759 1.00 88.38 120 GLN A O 1
ATOM 800 N N . GLN A 1 121 ? -11.131 1.363 9.573 1.00 85.44 121 GLN A N 1
ATOM 801 C CA . GLN A 1 121 ? -11.399 2.342 10.631 1.00 85.44 121 GLN A CA 1
ATOM 802 C C . GLN A 1 121 ? -12.894 2.451 10.952 1.00 85.44 121 GLN A C 1
ATOM 804 O O . GLN A 1 121 ? -13.260 2.482 12.125 1.00 85.44 121 GLN A O 1
ATOM 809 N N . GLN A 1 122 ? -13.769 2.449 9.941 1.00 86.31 122 GLN A N 1
ATOM 810 C CA . GLN A 1 122 ? -15.218 2.459 10.171 1.00 86.31 122 GLN A CA 1
ATOM 811 C C . GLN A 1 122 ? -15.701 1.205 10.908 1.00 86.31 122 GLN A C 1
ATOM 813 O O . GLN A 1 122 ? -16.538 1.313 11.801 1.00 86.31 122 GLN A O 1
ATOM 818 N N . GLN A 1 123 ? -15.167 0.025 10.577 1.00 89.50 123 GLN A N 1
ATOM 819 C CA . GLN A 1 123 ? -15.512 -1.210 11.287 1.00 89.50 123 GLN A CA 1
ATOM 820 C C . GLN A 1 123 ? -15.083 -1.158 12.758 1.00 89.50 123 GLN A C 1
ATOM 822 O O . GLN A 1 123 ? -15.876 -1.508 13.628 1.00 89.50 123 GLN A O 1
ATOM 827 N N . GLN A 1 124 ? -13.879 -0.656 13.053 1.00 88.38 124 GLN A N 1
ATOM 828 C CA . GLN A 1 124 ? -13.420 -0.491 14.438 1.00 88.38 124 GLN A CA 1
ATOM 829 C C . GLN A 1 124 ? -14.298 0.487 15.228 1.00 88.38 124 GLN A C 1
ATOM 831 O O . GLN A 1 124 ? -14.615 0.217 16.382 1.00 88.38 124 GLN A O 1
ATOM 836 N N . GLN A 1 125 ? -14.741 1.589 14.614 1.00 85.94 125 GLN A N 1
ATOM 837 C CA . GLN A 1 125 ? -15.660 2.529 15.267 1.00 85.94 125 GLN A CA 1
ATOM 838 C C . GLN A 1 125 ? -17.020 1.893 15.567 1.00 85.94 125 GLN A C 1
ATOM 840 O O . GLN A 1 125 ? -17.549 2.086 16.658 1.00 85.94 125 GLN A O 1
ATOM 845 N N . GLN A 1 126 ? -17.576 1.105 14.640 1.00 88.31 126 GLN A N 1
ATOM 846 C CA . GLN A 1 126 ? -18.825 0.375 14.889 1.00 88.31 126 GLN A CA 1
ATOM 847 C C . GLN A 1 126 ? -18.668 -0.633 16.029 1.00 88.31 126 GLN A C 1
ATOM 849 O O . GLN A 1 126 ? -19.569 -0.770 16.850 1.00 88.31 126 GLN A O 1
ATOM 854 N N . GLN A 1 127 ? -17.519 -1.303 16.109 1.00 88.75 127 GLN A N 1
ATOM 855 C CA . GLN A 1 127 ? -17.232 -2.254 17.178 1.00 88.75 127 GLN A CA 1
ATOM 856 C C . GLN A 1 127 ? -17.122 -1.550 18.537 1.00 88.75 127 GLN A C 1
ATOM 858 O O . GLN A 1 127 ? -17.754 -1.983 19.491 1.00 88.75 127 GLN A O 1
ATOM 863 N N . GLN A 1 128 ? -16.442 -0.400 18.604 1.00 86.75 128 GLN A N 1
ATOM 864 C CA . GLN A 1 128 ? -16.384 0.425 19.818 1.00 86.75 128 GLN A CA 1
ATOM 865 C C . GLN A 1 128 ? -17.759 0.960 20.235 1.00 86.75 128 GLN A C 1
ATOM 867 O O . GLN A 1 128 ? -18.061 1.004 21.425 1.00 86.75 128 GLN A O 1
ATOM 872 N N . GLN A 1 129 ? -18.606 1.354 19.277 1.00 85.75 129 GLN A N 1
ATOM 873 C CA . GLN A 1 129 ? -19.980 1.774 19.566 1.00 85.75 129 GLN A CA 1
ATOM 874 C C . GLN A 1 129 ? -20.805 0.616 20.124 1.00 85.75 129 GLN A C 1
ATOM 876 O O . GLN A 1 129 ? -21.485 0.793 21.126 1.00 85.75 129 GLN A O 1
ATOM 881 N N . GLN A 1 130 ? -20.693 -0.581 19.543 1.00 84.06 130 GLN A N 1
ATOM 882 C CA . GLN A 1 130 ? -21.357 -1.778 20.065 1.00 84.06 130 GLN A CA 1
ATOM 883 C C . GLN A 1 130 ? -20.857 -2.140 21.468 1.00 84.06 130 GLN A C 1
ATOM 885 O O . GLN A 1 130 ? -21.668 -2.404 22.355 1.00 84.06 130 GLN A O 1
ATOM 890 N N . ASP A 1 131 ? -19.543 -2.094 21.690 1.00 85.56 131 ASP A N 1
ATOM 891 C CA . ASP A 1 131 ? -18.929 -2.355 22.994 1.00 85.56 131 ASP A CA 1
ATOM 892 C C . ASP A 1 131 ? -19.328 -1.307 24.044 1.00 85.56 131 ASP A C 1
ATOM 894 O O . ASP A 1 131 ? -19.391 -1.626 25.230 1.00 85.56 131 ASP A O 1
ATOM 898 N N . HIS A 1 132 ? -19.626 -0.069 23.635 1.00 84.00 132 HIS A N 1
ATOM 899 C CA . HIS A 1 132 ? -20.120 0.984 24.523 1.00 84.00 132 HIS A CA 1
ATOM 900 C C . HIS A 1 132 ? -21.633 0.889 24.781 1.00 84.00 132 HIS A C 1
ATOM 902 O O . HIS A 1 132 ? -22.087 1.076 25.916 1.00 84.00 132 HIS A O 1
ATOM 908 N N . ASP A 1 133 ? -22.416 0.549 23.757 1.00 88.50 133 ASP A N 1
ATOM 909 C CA . ASP A 1 133 ? -23.866 0.386 23.856 1.00 88.50 133 ASP A CA 1
ATOM 910 C C . ASP A 1 133 ? -24.243 -0.847 24.680 1.00 88.50 133 ASP A C 1
ATOM 912 O O . ASP A 1 133 ? -25.218 -0.805 25.430 1.00 88.50 133 ASP A O 1
ATOM 916 N N . LEU A 1 134 ? -23.476 -1.940 24.611 1.00 89.69 134 LEU A N 1
ATOM 917 C CA . LEU A 1 134 ? -23.805 -3.186 25.310 1.00 89.69 134 LEU A CA 1
ATOM 918 C C . LEU A 1 134 ? -23.885 -3.005 26.850 1.00 89.69 134 LEU A C 1
ATOM 920 O O . LEU A 1 134 ? -24.898 -3.393 27.441 1.00 89.69 134 LEU A O 1
ATOM 924 N N . PRO A 1 135 ? -22.919 -2.355 27.537 1.00 84.31 135 PRO A N 1
ATOM 925 C CA . PRO A 1 135 ? -23.043 -1.988 28.947 1.00 84.31 135 PRO A CA 1
ATOM 926 C C . PRO A 1 135 ? -24.198 -1.028 29.242 1.00 84.31 135 PRO A C 1
ATOM 928 O O . PRO A 1 135 ? -24.832 -1.167 30.290 1.00 84.31 135 PRO A O 1
ATOM 931 N N . GLN A 1 136 ? -24.479 -0.054 28.366 1.00 82.75 136 GLN A N 1
ATOM 932 C CA . GLN A 1 136 ? -25.608 0.864 28.558 1.00 82.75 136 GLN A CA 1
ATOM 933 C C . GLN A 1 136 ? -26.947 0.126 28.467 1.00 82.75 136 GLN A C 1
ATOM 935 O O . GLN A 1 136 ? -27.803 0.300 29.334 1.00 82.75 136 GLN A O 1
ATOM 940 N N . GLN A 1 137 ? -27.113 -0.747 27.474 1.00 88.25 137 GLN A N 1
ATOM 941 C CA . GLN A 1 137 ? -28.299 -1.586 27.316 1.00 88.25 137 GLN A CA 1
ATOM 942 C C . GLN A 1 137 ? -28.473 -2.531 28.506 1.00 88.25 137 GLN A C 1
ATOM 944 O O . GLN A 1 137 ? -29.575 -2.650 29.044 1.00 88.25 137 GLN A O 1
ATOM 949 N N . LEU A 1 138 ? -27.384 -3.144 28.984 1.00 86.19 138 LEU A N 1
ATOM 950 C CA . LEU A 1 138 ? -27.408 -3.966 30.193 1.00 86.19 138 LEU A CA 1
ATOM 951 C C . LEU A 1 138 ? -27.784 -3.144 31.433 1.00 86.19 138 LEU A C 1
ATOM 953 O O . LEU A 1 138 ? -28.585 -3.618 32.231 1.00 86.19 138 LEU A O 1
ATOM 957 N N . ARG A 1 139 ? -27.282 -1.909 31.590 1.00 78.88 139 ARG A N 1
ATOM 958 C CA . ARG A 1 139 ? -27.651 -1.008 32.703 1.00 78.88 139 ARG A CA 1
ATOM 959 C C . ARG A 1 139 ? -29.108 -0.551 32.645 1.00 78.88 139 ARG A C 1
ATOM 961 O O . ARG A 1 139 ? -29.749 -0.472 33.690 1.00 78.88 139 ARG A O 1
ATOM 968 N N . ASN A 1 140 ? -29.618 -0.267 31.451 1.00 80.94 140 ASN A N 1
ATOM 969 C CA . ASN A 1 140 ? -30.987 0.198 31.234 1.00 80.94 140 ASN A CA 1
ATOM 970 C C . ASN A 1 140 ? -32.008 -0.952 31.217 1.00 80.94 140 ASN A C 1
ATOM 972 O O . ASN A 1 140 ? -33.214 -0.705 31.225 1.00 80.94 140 ASN A O 1
ATOM 976 N N . SER A 1 141 ? -31.550 -2.208 31.226 1.00 87.00 141 SER A N 1
ATOM 977 C CA . SER A 1 141 ? -32.430 -3.368 31.312 1.00 87.00 141 SER A CA 1
ATOM 978 C C . SER A 1 141 ? -33.145 -3.407 32.674 1.00 87.00 141 SER A C 1
ATOM 980 O O . SER A 1 141 ? -32.495 -3.308 33.722 1.00 87.00 141 SER A O 1
ATOM 982 N N . PRO A 1 142 ? -34.478 -3.602 32.713 1.00 82.75 142 PRO A N 1
ATOM 983 C CA . PRO A 1 142 ? -35.245 -3.641 33.962 1.00 82.75 142 PRO A CA 1
ATOM 984 C C . PRO A 1 142 ? -34.771 -4.751 34.916 1.00 82.75 142 PRO A C 1
ATOM 986 O O . PRO A 1 142 ? -34.887 -4.610 36.135 1.00 82.75 142 PRO A O 1
ATOM 989 N N . ALA A 1 143 ? -34.166 -5.818 34.383 1.00 77.19 143 ALA A N 1
ATOM 990 C CA . ALA A 1 143 ? -33.532 -6.870 35.175 1.00 77.19 143 ALA A CA 1
ATOM 991 C C . ALA A 1 143 ? -32.312 -6.356 35.966 1.00 77.19 143 ALA A C 1
ATOM 993 O O . ALA A 1 143 ? -32.151 -6.690 37.142 1.00 77.19 143 ALA A O 1
ATOM 994 N N . ALA A 1 144 ? -31.485 -5.490 35.369 1.00 67.88 144 ALA A N 1
ATOM 995 C CA . ALA A 1 144 ? -30.341 -4.885 36.049 1.00 67.88 144 ALA A CA 1
ATOM 996 C C . ALA A 1 144 ? -30.776 -3.849 37.094 1.00 67.88 144 ALA A C 1
ATOM 998 O O . ALA A 1 144 ? -30.193 -3.796 38.179 1.00 67.88 144 ALA A O 1
ATOM 999 N N . ALA A 1 145 ? -31.842 -3.088 36.827 1.00 69.69 145 ALA A N 1
ATOM 1000 C CA . ALA A 1 145 ? -32.444 -2.188 37.812 1.00 69.69 145 ALA A CA 1
ATOM 1001 C C . ALA A 1 145 ? -32.971 -2.954 39.045 1.00 69.69 145 ALA A C 1
ATOM 1003 O O . ALA A 1 145 ? -32.736 -2.539 40.184 1.00 69.69 145 ALA A O 1
ATOM 1004 N N . ALA A 1 146 ? -33.614 -4.111 38.839 1.00 72.06 146 ALA A N 1
ATOM 1005 C CA . ALA A 1 146 ? -34.069 -4.986 39.921 1.00 72.06 146 ALA A CA 1
ATOM 1006 C C . ALA A 1 146 ? -32.899 -5.598 40.718 1.00 72.06 146 ALA A C 1
ATOM 1008 O O . ALA A 1 146 ? -32.922 -5.599 41.954 1.00 72.06 146 ALA A O 1
ATOM 1009 N N . ALA A 1 147 ? -31.840 -6.049 40.036 1.00 69.88 147 ALA A N 1
ATOM 1010 C CA . ALA A 1 147 ? -30.637 -6.585 40.674 1.00 69.88 147 ALA A CA 1
ATOM 1011 C C . ALA A 1 147 ? -29.868 -5.517 41.477 1.00 69.88 147 ALA A C 1
ATOM 1013 O O . ALA A 1 147 ? -29.439 -5.773 42.605 1.00 69.88 147 ALA A O 1
ATOM 1014 N N . ALA A 1 148 ? -29.742 -4.293 40.951 1.00 67.25 148 ALA A N 1
ATOM 1015 C CA . ALA A 1 148 ? -29.123 -3.171 41.654 1.00 67.25 148 ALA A CA 1
ATOM 1016 C C . ALA A 1 148 ? -29.917 -2.771 42.912 1.00 67.25 148 ALA A C 1
ATOM 1018 O O . ALA A 1 148 ? -29.319 -2.529 43.965 1.00 67.25 148 ALA A O 1
ATOM 1019 N N . ALA A 1 149 ? -31.255 -2.776 42.846 1.00 67.75 149 ALA A N 1
ATOM 1020 C CA . ALA A 1 149 ? -32.119 -2.543 44.005 1.00 67.75 149 ALA A CA 1
ATOM 1021 C C . ALA A 1 149 ? -31.971 -3.644 45.078 1.00 67.75 149 ALA A C 1
ATOM 1023 O O . ALA A 1 149 ? -31.896 -3.341 46.273 1.00 67.75 149 ALA A O 1
ATOM 1024 N N . ALA A 1 150 ? -31.852 -4.913 44.669 1.00 66.75 150 ALA A N 1
ATOM 1025 C CA . ALA A 1 150 ? -31.607 -6.036 45.577 1.00 66.75 150 ALA A CA 1
ATOM 1026 C C . ALA A 1 150 ? -30.215 -5.966 46.239 1.00 66.75 150 ALA A C 1
ATOM 1028 O O . ALA A 1 150 ? -30.088 -6.150 47.453 1.00 66.75 150 ALA A O 1
ATOM 1029 N N . ALA A 1 151 ? -29.172 -5.616 45.480 1.00 63.44 151 ALA A N 1
ATOM 1030 C CA . ALA A 1 151 ? -27.814 -5.450 45.998 1.00 63.44 151 ALA A CA 1
ATOM 1031 C C . ALA A 1 151 ? -27.686 -4.248 46.954 1.00 63.44 151 ALA A C 1
ATOM 1033 O O . ALA A 1 151 ? -26.962 -4.325 47.951 1.00 63.44 151 ALA A O 1
ATOM 1034 N N . ALA A 1 152 ? -28.406 -3.148 46.704 1.00 63.12 152 ALA A N 1
ATOM 1035 C CA . ALA A 1 152 ? -28.468 -2.005 47.617 1.00 63.12 152 ALA A CA 1
ATOM 1036 C C . ALA A 1 152 ? -29.115 -2.375 48.967 1.00 63.12 152 ALA A C 1
ATOM 1038 O O . ALA A 1 152 ? -28.677 -1.894 50.013 1.00 63.12 152 ALA A O 1
ATOM 1039 N N . ALA A 1 153 ? -30.092 -3.290 48.972 1.00 62.69 153 ALA A N 1
ATOM 1040 C CA . ALA A 1 153 ? -30.691 -3.804 50.203 1.00 62.69 153 ALA A CA 1
ATOM 1041 C C . ALA A 1 153 ? -29.728 -4.693 51.023 1.00 62.69 153 ALA A C 1
ATOM 1043 O O . ALA A 1 153 ? -29.797 -4.693 52.255 1.00 62.69 153 ALA A O 1
ATOM 1044 N N . ALA A 1 154 ? -28.799 -5.403 50.368 1.00 61.38 154 ALA A N 1
ATOM 1045 C CA . ALA A 1 154 ? -27.858 -6.326 51.012 1.00 61.38 154 ALA A CA 1
ATOM 1046 C C . ALA A 1 154 ? -26.632 -5.645 51.665 1.00 61.38 154 ALA A C 1
ATOM 1048 O O . ALA A 1 154 ? -26.034 -6.193 52.590 1.00 61.38 154 ALA A O 1
ATOM 1049 N N . LYS A 1 155 ? -26.259 -4.426 51.250 1.00 51.59 155 LYS A N 1
ATOM 1050 C CA . LYS A 1 155 ? -25.002 -3.758 51.666 1.00 51.59 155 LYS A CA 1
ATOM 1051 C C . LYS A 1 155 ? -25.030 -3.045 53.029 1.00 51.59 155 LYS A C 1
ATOM 1053 O O . LYS A 1 155 ? -24.085 -2.341 53.371 1.00 51.59 155 LYS A O 1
ATOM 1058 N N . THR A 1 156 ? -26.050 -3.245 53.863 1.00 55.16 156 THR A N 1
ATOM 1059 C CA . THR A 1 156 ? -26.131 -2.580 55.183 1.00 55.16 156 THR A CA 1
ATOM 1060 C C . THR A 1 156 ? -25.272 -3.203 56.295 1.00 55.16 156 THR A C 1
ATOM 1062 O O . THR A 1 156 ? -25.327 -2.705 57.416 1.00 55.16 156 THR A O 1
ATOM 1065 N N . LYS A 1 157 ? -24.451 -4.240 56.046 1.00 53.97 157 LYS A N 1
ATOM 1066 C CA . LYS A 1 157 ? -23.703 -4.910 57.137 1.00 53.97 157 LYS A CA 1
ATOM 1067 C C . LYS A 1 157 ? -22.208 -5.174 56.955 1.00 53.97 157 LYS A C 1
ATOM 1069 O O . LYS A 1 157 ? -21.579 -5.565 57.931 1.00 53.97 157 LYS A O 1
ATOM 1074 N N . THR A 1 158 ? -21.592 -4.884 55.814 1.00 52.28 158 THR A N 1
ATOM 1075 C CA . THR A 1 158 ? -20.189 -5.294 55.603 1.00 52.28 158 THR A CA 1
ATOM 1076 C C . THR A 1 158 ? -19.343 -4.114 55.156 1.00 52.28 158 THR A C 1
ATOM 1078 O O . THR A 1 158 ? -18.995 -3.956 53.993 1.00 52.28 158 THR A O 1
ATOM 1081 N N . LYS A 1 159 ? -19.059 -3.230 56.115 1.00 51.38 159 LYS A N 1
ATOM 1082 C CA . LYS A 1 159 ? -18.162 -2.083 55.959 1.00 51.38 159 LYS A CA 1
ATOM 1083 C C . LYS A 1 159 ? -16.941 -2.300 56.847 1.00 51.38 159 LYS A C 1
ATOM 1085 O O . LYS A 1 159 ? -16.896 -1.788 57.959 1.00 51.38 159 LYS A O 1
ATOM 1090 N N . LYS A 1 160 ? -15.985 -3.101 56.378 1.00 54.94 160 LYS A N 1
ATOM 1091 C CA . LYS A 1 160 ? -14.569 -3.092 56.785 1.00 54.94 160 LYS A CA 1
ATOM 1092 C C . LYS A 1 160 ? -13.852 -4.183 56.001 1.00 54.94 160 LYS A C 1
ATOM 1094 O O . LYS A 1 160 ? -14.350 -5.292 55.938 1.00 54.94 160 LYS A O 1
ATOM 1099 N N . GLN A 1 161 ? -12.669 -3.850 55.504 1.00 51.03 161 GLN A N 1
ATOM 1100 C CA . GLN A 1 161 ? -11.765 -4.699 54.727 1.00 51.03 161 GLN A CA 1
ATOM 1101 C C . GLN A 1 161 ? -12.130 -4.838 53.251 1.00 51.03 161 GLN A C 1
ATOM 1103 O O . GLN A 1 161 ? -13.015 -5.589 52.877 1.00 51.03 161 GLN A O 1
ATOM 1108 N N . ILE A 1 162 ? -11.402 -4.074 52.443 1.00 51.69 162 ILE A N 1
ATOM 1109 C CA . ILE A 1 162 ? -10.884 -4.349 51.092 1.00 51.69 162 ILE A CA 1
ATOM 1110 C C . ILE A 1 162 ? -10.820 -2.982 50.406 1.00 51.69 162 ILE A C 1
ATOM 1112 O O . ILE A 1 162 ? -11.685 -2.565 49.647 1.00 51.69 162 ILE A O 1
ATOM 1116 N N . SER A 1 163 ? -9.804 -2.221 50.792 1.00 53.47 163 SER A N 1
ATOM 1117 C CA . SER A 1 163 ? -9.295 -1.092 50.021 1.00 53.47 163 SER A CA 1
ATOM 1118 C C . SER A 1 163 ? -7.829 -0.982 50.391 1.00 53.47 163 SER A C 1
ATOM 1120 O O . SER A 1 163 ? -7.514 -0.478 51.471 1.00 53.47 163 SER A O 1
ATOM 1122 N N . ARG A 1 164 ? -6.976 -1.618 49.575 1.00 52.06 164 ARG A N 1
ATOM 1123 C CA . ARG A 1 164 ? -5.521 -1.395 49.561 1.00 52.06 164 ARG A CA 1
ATOM 1124 C C . ARG A 1 164 ? -4.733 -2.121 48.458 1.00 52.06 164 ARG A C 1
ATOM 1126 O O . ARG A 1 164 ? -3.527 -2.251 48.607 1.00 52.06 164 ARG A O 1
ATOM 1133 N N . PHE A 1 165 ? -5.368 -2.632 47.398 1.00 49.53 165 PHE A N 1
ATOM 1134 C CA . PHE A 1 165 ? -4.655 -3.508 46.451 1.00 49.53 165 PHE A CA 1
ATOM 1135 C C . PHE A 1 165 ? -4.375 -2.919 45.059 1.00 49.53 165 PHE A C 1
ATOM 1137 O O . PHE A 1 165 ? -3.542 -3.464 44.354 1.00 49.53 165 PHE A O 1
ATOM 1144 N N . TRP A 1 166 ? -4.985 -1.801 44.657 1.00 40.72 166 TRP A N 1
ATOM 1145 C CA . TRP A 1 166 ? -4.769 -1.250 43.310 1.00 40.72 166 TRP A CA 1
ATOM 1146 C C . TRP A 1 166 ? -4.333 0.206 43.378 1.00 40.72 166 TRP A C 1
ATOM 1148 O O . TRP A 1 166 ? -5.110 1.123 43.146 1.00 40.72 166 TRP A O 1
ATOM 1158 N N . GLU A 1 167 ? -3.077 0.385 43.757 1.00 44.16 167 GLU A N 1
ATOM 1159 C CA . GLU A 1 167 ? -2.337 1.638 43.663 1.00 44.16 167 GLU A CA 1
ATOM 1160 C C . GLU A 1 167 ? -0.900 1.240 43.336 1.00 44.16 167 GLU A C 1
ATOM 1162 O O . GLU A 1 167 ? -0.081 1.159 44.239 1.00 44.16 167 GLU A O 1
ATOM 1167 N N . TYR A 1 168 ? -0.660 0.798 42.095 1.00 45.38 168 TYR A N 1
ATOM 1168 C CA . TYR A 1 168 ? 0.653 0.800 41.429 1.00 45.38 168 TYR A CA 1
ATOM 1169 C C . TYR A 1 168 ? 0.524 0.227 40.010 1.00 45.38 168 TYR A C 1
ATOM 1171 O O . TYR A 1 168 ? 0.559 -0.989 39.846 1.00 45.38 168 TYR A O 1
ATOM 1179 N N . VAL A 1 169 ? 0.370 1.093 39.003 1.00 40.44 169 VAL A N 1
ATOM 1180 C CA . VAL A 1 169 ? 0.916 0.902 37.644 1.00 40.44 169 VAL A CA 1
ATOM 1181 C C . VAL A 1 169 ? 1.094 2.302 37.031 1.00 40.44 169 VAL A C 1
ATOM 1183 O O . VAL A 1 169 ? 0.132 2.886 36.539 1.00 40.44 169 VAL A O 1
ATOM 1186 N N . ASP A 1 170 ? 2.312 2.841 37.095 1.00 43.69 170 ASP A N 1
ATOM 1187 C CA . ASP A 1 170 ? 2.747 4.021 36.333 1.00 43.69 170 ASP A CA 1
ATOM 1188 C C . ASP A 1 170 ? 3.002 3.624 34.866 1.00 43.69 170 ASP A C 1
ATOM 1190 O O . ASP A 1 170 ? 3.657 2.614 34.603 1.00 43.69 170 ASP A O 1
ATOM 1194 N N . THR A 1 171 ? 2.480 4.403 33.908 1.00 49.22 171 THR A N 1
ATOM 1195 C CA . THR A 1 171 ? 2.677 4.213 32.449 1.00 49.22 171 THR A CA 1
ATOM 1196 C C . THR A 1 171 ? 2.884 5.543 31.711 1.00 49.22 171 THR A C 1
ATOM 1198 O O . THR A 1 171 ? 2.334 5.740 30.632 1.00 49.22 171 THR A O 1
ATOM 1201 N N . GLU A 1 172 ? 3.661 6.478 32.269 1.00 53.97 172 GLU A N 1
ATOM 1202 C CA . GLU A 1 172 ? 3.842 7.805 31.644 1.00 53.97 172 GLU A CA 1
ATOM 1203 C C . GLU A 1 172 ? 5.206 8.028 30.949 1.00 53.97 172 GLU A C 1
ATOM 1205 O O . GLU A 1 172 ? 5.289 8.902 30.094 1.00 53.97 172 GLU A O 1
ATOM 1210 N N . ASP A 1 173 ? 6.237 7.198 31.167 1.00 50.62 173 ASP A N 1
ATOM 1211 C CA . ASP A 1 173 ? 7.590 7.467 30.619 1.00 50.62 173 ASP A CA 1
ATOM 1212 C C . ASP A 1 173 ? 7.893 6.884 29.213 1.00 50.62 173 ASP A C 1
ATOM 1214 O O . ASP A 1 173 ? 8.804 7.344 28.527 1.00 50.62 173 ASP A O 1
ATOM 1218 N N . GLU A 1 174 ? 7.135 5.902 28.713 1.00 51.56 174 GLU A N 1
ATOM 1219 C CA . GLU A 1 174 ? 7.463 5.227 27.433 1.00 51.56 174 GLU A CA 1
ATOM 1220 C C . GLU A 1 174 ? 6.938 5.970 26.181 1.00 51.56 174 GLU A C 1
ATOM 1222 O O . GLU A 1 174 ? 7.378 5.705 25.059 1.00 51.56 174 GLU A O 1
ATOM 1227 N N . ALA A 1 175 ? 6.009 6.921 26.340 1.00 55.59 175 ALA A N 1
ATOM 1228 C CA . ALA A 1 175 ? 5.364 7.607 25.214 1.00 55.59 175 ALA A CA 1
ATOM 1229 C C . ALA A 1 175 ? 6.183 8.790 24.659 1.00 55.59 175 ALA A C 1
ATOM 1231 O O . ALA A 1 175 ? 6.176 9.033 23.448 1.00 55.59 175 ALA A O 1
ATOM 1232 N N . GLU A 1 176 ? 6.928 9.508 25.506 1.00 61.44 176 GLU A N 1
ATOM 1233 C CA . GLU A 1 176 ? 7.724 10.666 25.072 1.00 61.44 176 GLU A CA 1
ATOM 1234 C C . GLU A 1 176 ? 8.975 10.248 24.284 1.00 61.44 176 GLU A C 1
ATOM 1236 O O . GLU A 1 176 ? 9.365 10.908 23.315 1.00 61.44 176 GLU A O 1
ATOM 1241 N N . GLN A 1 177 ? 9.567 9.098 24.620 1.00 56.69 177 GLN A N 1
ATOM 1242 C CA . GLN A 1 177 ? 10.792 8.633 23.969 1.00 56.69 177 GLN A CA 1
ATOM 1243 C C . GLN A 1 177 ? 10.557 8.154 22.524 1.00 56.69 177 GLN A C 1
ATOM 1245 O O . GLN A 1 177 ? 11.440 8.282 21.674 1.00 56.69 177 GLN A O 1
ATOM 1250 N N . GLN A 1 178 ? 9.346 7.685 22.199 1.00 54.41 178 GLN A N 1
ATOM 1251 C CA . GLN A 1 178 ? 8.981 7.297 20.830 1.00 54.41 178 GLN A CA 1
ATOM 1252 C C . GLN A 1 178 ? 8.657 8.495 19.923 1.00 54.41 178 GLN A C 1
ATOM 1254 O O . GLN A 1 178 ? 8.915 8.432 18.720 1.00 54.41 178 GLN A O 1
ATOM 1259 N N . GLN A 1 179 ? 8.154 9.607 20.469 1.00 57.81 179 GLN A N 1
ATOM 1260 C CA . GLN A 1 179 ? 7.881 10.813 19.675 1.00 57.81 179 GLN A CA 1
ATOM 1261 C C . GLN A 1 179 ? 9.164 11.575 19.304 1.00 57.81 179 GLN A C 1
ATOM 1263 O O . GLN A 1 179 ? 9.256 12.109 18.196 1.00 57.81 179 GLN A O 1
ATOM 1268 N N . ALA A 1 180 ? 10.186 11.561 20.166 1.00 62.53 180 ALA A N 1
ATOM 1269 C CA . ALA A 1 180 ? 11.478 12.191 19.881 1.00 62.53 180 ALA A CA 1
ATOM 1270 C C . ALA A 1 180 ? 12.247 11.491 18.738 1.00 62.53 180 ALA A C 1
ATOM 1272 O O . ALA A 1 180 ? 12.790 12.161 17.859 1.00 62.53 180 ALA A O 1
ATOM 1273 N N . ALA A 1 181 ? 12.224 10.154 18.687 1.00 57.38 181 ALA A N 1
ATOM 1274 C CA . ALA A 1 181 ? 12.917 9.384 17.648 1.00 57.38 181 ALA A CA 1
ATOM 1275 C C . ALA A 1 181 ? 12.304 9.563 16.242 1.00 57.38 181 ALA A C 1
ATOM 1277 O O . ALA A 1 181 ? 13.015 9.537 15.236 1.00 57.38 181 ALA A O 1
ATOM 1278 N N . ALA A 1 182 ? 10.987 9.786 16.150 1.00 53.81 182 ALA A N 1
ATOM 1279 C CA . ALA A 1 182 ? 10.310 10.007 14.871 1.00 53.81 182 ALA A CA 1
ATOM 1280 C C . ALA A 1 182 ? 10.630 11.384 14.255 1.00 53.81 182 ALA A C 1
ATOM 1282 O O . ALA A 1 182 ? 10.741 11.505 13.032 1.00 53.81 182 ALA A O 1
ATOM 1283 N N . ALA A 1 183 ? 10.816 12.415 15.087 1.00 64.25 183 ALA A N 1
ATOM 1284 C CA . ALA A 1 183 ? 11.157 13.762 14.628 1.00 64.25 183 ALA A CA 1
ATOM 1285 C C . ALA A 1 183 ? 12.587 13.845 14.061 1.00 64.25 183 ALA A C 1
ATOM 1287 O O . ALA A 1 183 ? 12.821 14.539 13.068 1.00 64.25 183 ALA A O 1
ATOM 1288 N N . GLU A 1 184 ? 13.530 13.098 14.640 1.00 65.44 184 GLU A N 1
ATOM 1289 C CA . GLU A 1 184 ? 14.925 13.072 14.184 1.00 65.44 184 GLU A CA 1
ATOM 1290 C C . GLU A 1 184 ? 15.066 12.382 12.812 1.00 65.44 184 GLU A C 1
ATOM 1292 O O . GLU A 1 184 ? 15.729 12.904 11.913 1.00 65.44 184 GLU A O 1
ATOM 1297 N N . ALA A 1 185 ? 14.324 11.290 12.585 1.00 59.97 185 ALA A N 1
ATOM 1298 C CA . ALA A 1 185 ? 14.291 10.595 11.294 1.00 59.97 185 ALA A CA 1
ATOM 1299 C C . ALA A 1 185 ? 13.691 11.450 10.155 1.00 59.97 185 ALA A C 1
ATOM 1301 O O . ALA A 1 185 ? 14.119 11.353 9.001 1.00 59.97 185 ALA A O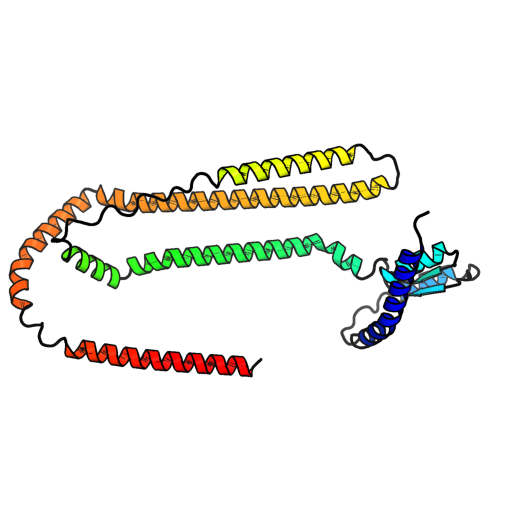 1
ATOM 1302 N N . ALA A 1 186 ? 12.719 12.319 10.460 1.00 60.03 186 ALA A N 1
ATOM 1303 C CA . ALA A 1 186 ? 12.118 13.218 9.473 1.00 60.03 186 ALA A CA 1
ATOM 1304 C C . ALA A 1 186 ? 13.075 14.350 9.044 1.00 60.03 186 ALA A C 1
ATOM 1306 O O . ALA A 1 186 ? 13.106 14.727 7.868 1.00 60.03 186 ALA A O 1
ATOM 1307 N N . ALA A 1 187 ? 13.892 14.863 9.970 1.00 65.38 187 ALA A N 1
ATOM 1308 C CA . ALA A 1 187 ? 14.870 15.912 9.685 1.00 65.38 187 ALA A CA 1
ATOM 1309 C C . ALA A 1 187 ? 16.025 15.410 8.797 1.00 65.38 187 ALA A C 1
ATOM 1311 O O . ALA A 1 187 ? 16.456 16.111 7.876 1.00 65.38 187 ALA A O 1
ATOM 1312 N N . GLU A 1 188 ? 16.483 14.174 9.012 1.00 62.41 188 GLU A N 1
ATOM 1313 C CA . GLU A 1 188 ? 17.559 13.569 8.218 1.00 62.41 188 GLU A CA 1
ATOM 1314 C C . GLU A 1 188 ? 17.119 13.296 6.764 1.00 62.41 188 GLU A C 1
ATOM 1316 O O . GLU A 1 188 ? 17.862 13.555 5.810 1.00 62.41 188 GLU A O 1
ATOM 1321 N N . ALA A 1 189 ? 15.859 12.888 6.566 1.00 55.38 189 ALA A N 1
ATOM 1322 C CA . ALA A 1 189 ? 15.275 12.695 5.238 1.00 55.38 189 ALA A CA 1
ATOM 1323 C C . ALA A 1 189 ? 15.147 14.012 4.441 1.00 55.38 189 ALA A C 1
ATOM 1325 O O . ALA A 1 189 ? 15.374 14.030 3.226 1.00 55.38 189 ALA A O 1
ATOM 1326 N N . ALA A 1 190 ? 14.836 15.128 5.111 1.00 62.06 190 ALA A N 1
ATOM 1327 C CA . ALA A 1 190 ? 14.737 16.444 4.478 1.00 62.06 190 ALA A CA 1
ATOM 1328 C C . ALA A 1 190 ? 16.111 16.989 4.032 1.00 62.06 190 ALA A C 1
ATOM 1330 O O . ALA A 1 190 ? 16.233 17.557 2.942 1.00 62.06 190 ALA A O 1
ATOM 1331 N N . ALA A 1 191 ? 17.165 16.758 4.822 1.00 60.97 191 ALA A N 1
ATOM 1332 C CA . ALA A 1 191 ? 18.528 17.175 4.485 1.00 60.97 191 ALA A CA 1
ATOM 1333 C C . ALA A 1 191 ? 19.093 16.415 3.267 1.00 60.97 191 ALA A C 1
ATOM 1335 O O . ALA A 1 191 ? 19.722 17.015 2.387 1.00 60.97 191 ALA A O 1
ATOM 1336 N N . ALA A 1 192 ? 18.804 15.113 3.152 1.00 57.22 192 ALA A N 1
ATOM 1337 C CA . ALA A 1 192 ? 19.205 14.301 2.001 1.00 57.22 192 ALA A CA 1
ATOM 1338 C C . ALA A 1 192 ? 18.522 14.741 0.688 1.00 57.22 192 ALA A C 1
ATOM 1340 O O . ALA A 1 192 ? 19.120 14.657 -0.391 1.00 57.22 192 ALA A O 1
ATOM 1341 N N . ALA A 1 193 ? 17.288 15.254 0.765 1.00 56.53 193 ALA A N 1
ATOM 1342 C CA . ALA A 1 193 ? 16.560 15.772 -0.392 1.00 56.53 193 ALA A CA 1
ATOM 1343 C C . ALA A 1 193 ? 17.138 17.103 -0.911 1.00 56.53 193 ALA A C 1
ATOM 1345 O O . ALA A 1 193 ? 17.211 17.302 -2.125 1.00 56.53 193 ALA A O 1
ATOM 1346 N N . ALA A 1 194 ? 17.611 17.980 -0.018 1.00 61.34 194 ALA A N 1
ATOM 1347 C CA . ALA A 1 194 ? 18.223 19.258 -0.390 1.00 61.34 194 ALA A CA 1
ATOM 1348 C C . ALA A 1 194 ? 19.581 19.076 -1.098 1.00 61.34 194 ALA A C 1
ATOM 1350 O O . ALA A 1 194 ? 19.835 19.703 -2.127 1.00 61.34 194 ALA A O 1
ATOM 1351 N N . ALA A 1 195 ? 20.417 18.145 -0.625 1.00 58.56 195 ALA A N 1
ATOM 1352 C CA . ALA A 1 195 ? 21.722 17.852 -1.231 1.00 58.56 195 ALA A CA 1
ATOM 1353 C C . ALA A 1 195 ? 21.619 17.271 -2.659 1.00 58.56 195 ALA A C 1
ATOM 1355 O O . ALA A 1 195 ? 22.533 17.405 -3.472 1.00 58.56 195 ALA A O 1
ATOM 1356 N N . ALA A 1 196 ? 20.490 16.643 -2.998 1.00 55.78 196 ALA A N 1
ATOM 1357 C CA . ALA A 1 196 ? 20.243 16.064 -4.314 1.00 55.78 196 ALA A CA 1
ATOM 1358 C C . ALA A 1 196 ? 19.900 17.098 -5.407 1.00 55.78 196 ALA A C 1
ATOM 1360 O O . ALA A 1 196 ? 19.929 16.742 -6.590 1.00 55.78 196 ALA A O 1
ATOM 1361 N N . ALA A 1 197 ? 19.565 18.339 -5.036 1.00 58.25 197 ALA A N 1
ATOM 1362 C CA . ALA A 1 197 ? 19.152 19.388 -5.969 1.00 58.25 197 ALA A CA 1
ATOM 1363 C C . ALA A 1 197 ? 20.331 20.164 -6.593 1.00 58.25 197 ALA A C 1
ATOM 1365 O O . ALA A 1 197 ? 20.190 20.686 -7.698 1.00 58.25 197 ALA A O 1
ATOM 1366 N N . ASP A 1 198 ? 21.506 20.180 -5.953 1.00 56.91 198 ASP A N 1
ATOM 1367 C CA . ASP A 1 198 ? 22.623 21.074 -6.319 1.00 56.91 198 ASP A CA 1
ATOM 1368 C C . ASP A 1 198 ? 23.581 20.508 -7.402 1.00 56.91 198 ASP A C 1
ATOM 1370 O O . ASP A 1 198 ? 24.522 21.162 -7.850 1.00 56.91 198 ASP A O 1
ATOM 1374 N N . GLY A 1 199 ? 23.354 19.271 -7.862 1.00 55.50 199 GLY A N 1
ATOM 1375 C CA . GLY A 1 199 ? 24.312 18.501 -8.676 1.00 55.50 199 GLY A CA 1
ATOM 1376 C C . GLY A 1 199 ? 23.939 18.225 -10.140 1.00 55.50 199 GLY A C 1
ATOM 1377 O O . GLY A 1 199 ? 24.425 17.248 -10.702 1.00 55.50 199 GLY A O 1
ATOM 1378 N N . CYS A 1 200 ? 23.062 19.006 -10.777 1.00 48.91 200 CYS A N 1
ATOM 1379 C CA . CYS A 1 200 ? 22.518 18.691 -12.110 1.00 48.91 200 CYS A CA 1
ATOM 1380 C C . CYS A 1 200 ? 23.199 19.520 -13.223 1.00 48.91 200 CYS A C 1
ATOM 1382 O O . CYS A 1 200 ? 22.879 20.695 -13.398 1.00 48.91 200 CYS A O 1
ATOM 1384 N N . ARG A 1 201 ? 24.139 18.936 -13.991 1.00 55.09 201 ARG A N 1
ATOM 1385 C CA . ARG A 1 201 ? 24.824 19.626 -15.117 1.00 55.09 201 ARG A CA 1
ATOM 1386 C C . ARG A 1 201 ? 24.716 18.922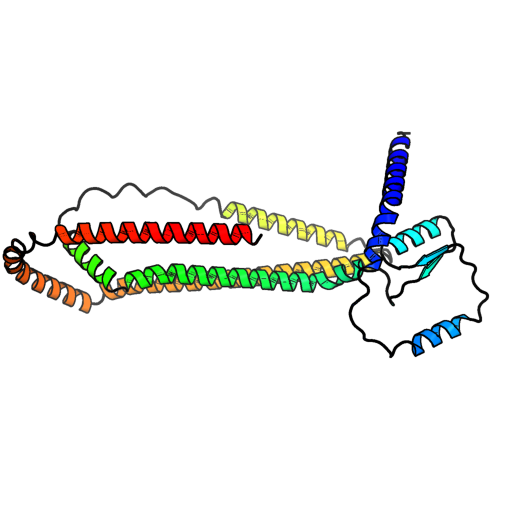 -16.475 1.00 55.09 201 ARG A C 1
ATOM 1388 O O . ARG A 1 201 ? 25.259 19.433 -17.452 1.00 55.09 201 ARG A O 1
ATOM 1395 N N . THR A 1 202 ? 24.003 17.801 -16.599 1.00 58.44 202 THR A N 1
ATOM 1396 C CA . THR A 1 202 ? 23.868 17.097 -17.887 1.00 58.44 202 THR A CA 1
ATOM 1397 C C . THR A 1 202 ? 22.417 16.841 -18.296 1.00 58.44 202 THR A C 1
ATOM 1399 O O . THR A 1 202 ? 21.505 16.750 -17.482 1.00 58.44 202 THR A O 1
ATOM 1402 N N . ARG A 1 203 ? 22.177 16.686 -19.604 1.00 55.44 203 ARG A N 1
ATOM 1403 C CA . ARG A 1 203 ? 20.837 16.468 -20.191 1.00 55.44 203 ARG A CA 1
ATOM 1404 C C . ARG A 1 203 ? 20.156 15.175 -19.698 1.00 55.44 203 ARG A C 1
ATOM 1406 O O . ARG A 1 203 ? 18.935 15.068 -19.767 1.00 55.44 203 ARG A O 1
ATOM 1413 N N . GLY A 1 204 ? 20.928 14.212 -19.180 1.00 60.09 204 GLY A N 1
ATOM 1414 C CA . GLY A 1 204 ? 20.413 13.010 -18.510 1.00 60.09 204 GLY A CA 1
ATOM 1415 C C . GLY A 1 204 ? 19.902 13.269 -17.087 1.00 60.09 204 GLY A C 1
ATOM 1416 O O . GLY A 1 204 ? 19.045 12.531 -16.596 1.00 60.09 204 GLY A O 1
ATOM 1417 N N . ASP A 1 205 ? 20.364 14.345 -16.452 1.00 58.03 205 ASP A N 1
ATOM 1418 C CA . ASP A 1 205 ? 19.982 14.713 -15.091 1.00 58.03 205 ASP A CA 1
ATOM 1419 C C . ASP A 1 205 ? 18.594 15.370 -15.046 1.00 58.03 205 ASP A C 1
ATOM 1421 O O . ASP A 1 205 ? 17.875 15.180 -14.070 1.00 58.03 205 ASP A O 1
ATOM 1425 N N . LEU A 1 206 ? 18.136 16.013 -16.134 1.00 60.81 206 LEU A N 1
ATOM 1426 C CA . LEU A 1 206 ? 16.771 16.563 -16.228 1.00 60.81 206 LEU A CA 1
ATOM 1427 C C . LEU A 1 206 ? 15.670 15.488 -16.178 1.00 60.81 206 LEU A C 1
ATOM 1429 O O . LEU A 1 206 ? 14.604 15.710 -15.605 1.00 60.81 206 LEU A O 1
ATOM 1433 N N . ARG A 1 207 ? 15.897 14.299 -16.757 1.00 67.31 207 ARG A N 1
ATOM 1434 C CA . ARG A 1 207 ? 14.916 13.203 -16.636 1.00 67.31 207 ARG A CA 1
ATOM 1435 C C . ARG A 1 207 ? 14.889 12.645 -15.215 1.00 67.31 207 ARG A C 1
ATOM 1437 O O . ARG A 1 207 ? 13.800 12.439 -14.683 1.00 67.31 207 ARG A O 1
ATOM 1444 N N . ARG A 1 208 ? 16.053 12.461 -14.580 1.00 69.88 208 ARG A N 1
ATOM 1445 C CA . ARG A 1 208 ? 16.130 11.990 -13.185 1.00 69.88 208 ARG A CA 1
ATOM 1446 C C . ARG A 1 208 ? 15.573 13.015 -12.194 1.00 69.88 208 ARG A C 1
ATOM 1448 O O . ARG A 1 208 ? 14.945 12.616 -11.214 1.00 69.88 208 ARG A O 1
ATOM 1455 N N . SER A 1 209 ? 15.752 14.311 -12.454 1.00 72.81 209 SER A N 1
ATOM 1456 C CA . SER A 1 209 ? 15.184 15.374 -11.624 1.00 72.81 209 SER A CA 1
ATOM 1457 C C . SER A 1 209 ? 13.659 15.406 -11.722 1.00 72.81 209 SER A C 1
ATOM 1459 O O . SER A 1 209 ? 13.009 15.520 -10.691 1.00 72.81 209 SER A O 1
ATOM 1461 N N . SER A 1 210 ? 13.073 15.174 -12.906 1.00 74.25 210 SER A N 1
ATOM 1462 C CA . SER A 1 210 ? 11.609 15.093 -13.057 1.00 74.25 210 SER A CA 1
ATOM 1463 C C . SER A 1 210 ? 10.988 13.932 -12.268 1.00 74.25 210 SER A C 1
ATOM 1465 O O . SER A 1 210 ? 9.983 14.116 -11.585 1.00 74.25 210 SER A O 1
ATOM 1467 N N . THR A 1 211 ? 11.621 12.752 -12.272 1.00 72.94 211 THR A N 1
ATOM 1468 C CA . THR A 1 211 ? 11.146 11.597 -11.494 1.00 72.94 211 THR A CA 1
ATOM 1469 C C . THR A 1 211 ? 11.323 11.802 -9.993 1.00 72.94 211 THR A C 1
ATOM 1471 O O . THR A 1 211 ? 10.465 11.389 -9.219 1.00 72.94 211 THR A O 1
ATOM 1474 N N . ARG A 1 212 ? 12.402 12.476 -9.570 1.00 74.50 212 ARG A N 1
ATOM 1475 C CA . ARG A 1 212 ? 12.604 12.841 -8.161 1.00 74.50 212 ARG A CA 1
ATOM 1476 C C . ARG A 1 212 ? 11.608 13.901 -7.700 1.00 74.50 212 ARG A C 1
ATOM 1478 O O . ARG A 1 212 ? 11.081 13.767 -6.607 1.00 74.50 212 ARG A O 1
ATOM 1485 N N . ALA A 1 213 ? 11.301 14.894 -8.533 1.00 71.00 213 ALA A N 1
ATOM 1486 C CA . ALA A 1 213 ? 10.290 15.905 -8.237 1.00 71.00 213 ALA A CA 1
ATOM 1487 C C . ALA A 1 213 ? 8.889 15.283 -8.120 1.00 71.00 213 ALA A C 1
ATOM 1489 O O . ALA A 1 213 ? 8.163 15.590 -7.181 1.00 71.00 213 ALA A O 1
ATOM 1490 N N . ALA A 1 214 ? 8.534 14.351 -9.012 1.00 69.94 214 ALA A N 1
ATOM 1491 C CA . ALA A 1 214 ? 7.277 13.610 -8.921 1.00 69.94 214 ALA A CA 1
ATOM 1492 C C . ALA A 1 214 ? 7.211 12.723 -7.663 1.00 69.94 214 ALA A C 1
ATOM 1494 O O . ALA A 1 214 ? 6.185 12.696 -6.988 1.00 69.94 214 ALA A O 1
ATOM 1495 N N . ALA A 1 215 ? 8.307 12.042 -7.308 1.00 72.44 215 ALA A N 1
ATOM 1496 C CA . ALA A 1 215 ? 8.385 11.250 -6.081 1.00 72.44 215 ALA A CA 1
ATOM 1497 C C . ALA A 1 215 ? 8.294 12.123 -4.816 1.00 72.44 215 ALA A C 1
ATOM 1499 O O . ALA A 1 215 ? 7.594 11.760 -3.877 1.00 72.44 215 ALA A O 1
ATOM 1500 N N . ALA A 1 216 ? 8.942 13.292 -4.807 1.00 72.50 216 ALA A N 1
ATOM 1501 C CA . ALA A 1 216 ? 8.862 14.251 -3.708 1.00 72.50 216 ALA A CA 1
ATOM 1502 C C . ALA A 1 216 ? 7.449 14.838 -3.563 1.00 72.50 216 ALA A C 1
ATOM 1504 O O . ALA A 1 216 ? 6.944 14.939 -2.451 1.00 72.50 216 ALA A O 1
ATOM 1505 N N . ALA A 1 217 ? 6.776 15.156 -4.674 1.00 70.81 217 ALA A N 1
ATOM 1506 C CA . ALA A 1 217 ? 5.386 15.609 -4.656 1.00 70.81 217 ALA A CA 1
ATOM 1507 C C . ALA A 1 217 ? 4.433 14.517 -4.139 1.00 70.81 217 ALA A C 1
ATOM 1509 O O . ALA A 1 217 ? 3.541 14.808 -3.347 1.00 70.81 217 ALA A O 1
ATOM 1510 N N . ALA A 1 218 ? 4.646 13.255 -4.528 1.00 71.25 218 ALA A N 1
ATOM 1511 C CA . ALA A 1 218 ? 3.878 12.126 -4.007 1.00 71.25 218 ALA A CA 1
ATOM 1512 C C . ALA A 1 218 ? 4.124 11.897 -2.505 1.00 71.25 218 ALA A C 1
ATOM 1514 O O . ALA A 1 218 ? 3.175 11.666 -1.761 1.00 71.25 218 ALA A O 1
ATOM 1515 N N . ALA A 1 219 ? 5.373 12.018 -2.043 1.00 73.12 219 ALA A N 1
ATOM 1516 C CA . ALA A 1 219 ? 5.711 11.930 -0.624 1.00 73.12 219 ALA A CA 1
ATOM 1517 C C . ALA A 1 219 ? 5.088 13.081 0.186 1.00 73.12 219 ALA A C 1
ATOM 1519 O O . ALA A 1 219 ? 4.536 12.842 1.255 1.00 73.12 219 ALA A O 1
ATOM 1520 N N . ALA A 1 220 ? 5.101 14.308 -0.345 1.00 75.00 220 ALA A N 1
ATOM 1521 C CA . ALA A 1 220 ? 4.452 15.458 0.282 1.00 75.00 220 ALA A CA 1
ATOM 1522 C C . ALA A 1 220 ? 2.925 15.291 0.354 1.00 75.00 220 ALA A C 1
ATOM 1524 O O . ALA A 1 220 ? 2.322 15.599 1.377 1.00 75.00 220 ALA A O 1
ATOM 1525 N N . ALA A 1 221 ? 2.296 14.747 -0.694 1.00 75.00 221 ALA A N 1
ATOM 1526 C CA . ALA A 1 221 ? 0.868 14.433 -0.680 1.00 75.00 221 ALA A CA 1
ATOM 1527 C C . ALA A 1 221 ? 0.525 13.337 0.344 1.00 75.00 221 ALA A C 1
ATOM 1529 O O . ALA A 1 221 ? -0.479 13.450 1.044 1.00 75.00 221 ALA A O 1
ATOM 1530 N N . ALA A 1 222 ? 1.368 12.308 0.477 1.00 75.50 222 ALA A N 1
ATOM 1531 C CA . ALA A 1 222 ? 1.205 11.272 1.496 1.00 75.50 222 ALA A CA 1
ATOM 1532 C C . ALA A 1 222 ? 1.377 11.830 2.921 1.00 75.50 222 ALA A C 1
ATOM 1534 O O . ALA A 1 222 ? 0.597 11.485 3.805 1.00 75.50 222 ALA A O 1
ATOM 1535 N N . ALA A 1 223 ? 2.343 12.730 3.135 1.00 77.25 223 ALA A N 1
ATOM 1536 C CA . ALA A 1 223 ? 2.533 13.415 4.413 1.00 77.25 223 ALA A CA 1
ATOM 1537 C C . ALA A 1 223 ? 1.329 14.306 4.766 1.00 77.25 223 ALA A C 1
ATOM 1539 O O . ALA A 1 223 ? 0.804 14.207 5.870 1.00 77.25 223 ALA A O 1
ATOM 1540 N N . ALA A 1 224 ? 0.818 15.091 3.812 1.00 78.19 224 ALA A N 1
ATOM 1541 C CA . ALA A 1 224 ? -0.380 15.909 4.013 1.00 78.19 224 ALA A CA 1
ATOM 1542 C C . ALA A 1 224 ? -1.628 15.056 4.317 1.00 78.19 224 ALA A C 1
ATOM 1544 O O . ALA A 1 224 ? -2.439 15.418 5.169 1.00 78.19 224 ALA A O 1
ATOM 1545 N N . ALA A 1 225 ? -1.773 13.895 3.666 1.00 78.62 225 ALA A N 1
ATOM 1546 C CA . ALA A 1 225 ? -2.844 12.947 3.971 1.00 78.62 225 ALA A CA 1
ATOM 1547 C C . ALA A 1 225 ? -2.706 12.355 5.388 1.00 78.62 225 ALA A C 1
ATOM 1549 O O . ALA A 1 225 ? -3.705 12.227 6.098 1.00 78.62 225 ALA A O 1
ATOM 1550 N N . ALA A 1 226 ? -1.480 12.048 5.826 1.00 80.44 226 ALA A N 1
ATOM 1551 C CA . ALA A 1 226 ? -1.207 11.578 7.183 1.00 80.44 226 ALA A CA 1
ATOM 1552 C C . ALA A 1 226 ? -1.515 12.654 8.242 1.00 80.44 226 ALA A C 1
ATOM 1554 O O . ALA A 1 226 ? -2.154 12.350 9.249 1.00 80.44 226 ALA A O 1
ATOM 1555 N N . GLU A 1 227 ? -1.152 13.918 7.998 1.00 87.00 227 GLU A N 1
ATOM 1556 C CA . GLU A 1 227 ? -1.507 15.046 8.872 1.00 87.00 227 GLU A CA 1
ATOM 1557 C C . GLU A 1 227 ? -3.026 15.242 8.962 1.00 87.00 227 GLU A C 1
ATOM 1559 O O . GLU A 1 227 ? -3.574 15.409 10.054 1.00 87.00 227 GLU A O 1
ATOM 1564 N N . GLN A 1 228 ? -3.738 15.164 7.833 1.00 86.44 228 GLN A N 1
ATOM 1565 C CA . GLN A 1 228 ? -5.198 15.254 7.821 1.00 86.44 228 GLN A CA 1
ATOM 1566 C C . GLN A 1 228 ? -5.839 14.105 8.616 1.00 86.44 228 GLN A C 1
ATOM 1568 O O . GLN A 1 228 ? -6.797 14.324 9.361 1.00 86.44 228 GLN A O 1
ATOM 1573 N N . GLN A 1 229 ? -5.301 12.888 8.500 1.00 86.00 229 GLN A N 1
ATOM 1574 C CA . GLN A 1 229 ? -5.750 11.738 9.284 1.00 86.00 229 GLN A CA 1
ATOM 1575 C C . GLN A 1 229 ? -5.486 11.939 10.784 1.00 86.00 229 GLN A C 1
ATOM 1577 O O . GLN A 1 229 ? -6.363 11.659 11.602 1.00 86.00 229 GLN A O 1
ATOM 1582 N N . GLN A 1 230 ? -4.320 12.473 11.158 1.00 89.31 230 GLN A N 1
ATOM 1583 C CA . GLN A 1 230 ? -3.990 12.776 12.550 1.00 89.31 230 GLN A CA 1
ATOM 1584 C C . GLN A 1 230 ? -4.933 13.839 13.136 1.00 89.31 230 GLN A C 1
ATOM 1586 O O . GLN A 1 230 ? -5.429 13.671 14.251 1.00 89.31 230 GLN A O 1
ATOM 1591 N N . GLN A 1 231 ? -5.254 14.894 12.379 1.00 89.81 231 GLN A N 1
ATOM 1592 C CA . GLN A 1 231 ? -6.232 15.902 12.805 1.00 89.81 231 GLN A CA 1
ATOM 1593 C C . GLN A 1 231 ? -7.626 15.299 13.020 1.00 89.81 231 GLN A C 1
ATOM 1595 O O . GLN A 1 231 ? -8.291 15.627 14.004 1.00 89.81 231 GLN A O 1
ATOM 1600 N N . GLN A 1 232 ? -8.069 14.388 12.146 1.00 87.69 232 GLN A N 1
ATOM 1601 C CA . GLN A 1 232 ? -9.345 13.690 12.334 1.00 87.69 232 GLN A CA 1
ATOM 1602 C C . GLN A 1 232 ? -9.350 12.828 13.604 1.00 87.69 232 GLN A C 1
ATOM 1604 O O . GLN A 1 232 ? -10.341 12.831 14.335 1.00 87.69 232 GLN A O 1
ATOM 1609 N N . GLN A 1 233 ? -8.248 12.135 13.910 1.00 87.25 233 GLN A N 1
ATOM 1610 C CA . GLN A 1 233 ? -8.130 11.359 15.149 1.00 87.25 233 GLN A CA 1
ATOM 1611 C C . GLN A 1 233 ? -8.186 12.252 16.395 1.00 87.25 233 GLN A C 1
ATOM 1613 O O . GLN A 1 233 ? -8.892 11.924 17.348 1.00 87.25 233 GLN A O 1
ATOM 1618 N N . GLN A 1 234 ? -7.518 13.410 16.381 1.00 90.44 234 GLN A N 1
ATOM 1619 C CA . GLN A 1 234 ? -7.585 14.364 17.493 1.00 90.44 234 GLN A CA 1
ATOM 1620 C C . GLN A 1 234 ? -9.011 14.891 17.716 1.00 90.44 234 GLN A C 1
ATOM 1622 O O . GLN A 1 234 ? -9.458 14.983 18.860 1.00 90.44 234 GLN A O 1
ATOM 1627 N N . GLN A 1 235 ? -9.761 15.183 16.647 1.00 89.88 235 GLN A N 1
ATOM 1628 C CA . GLN A 1 235 ? -11.158 15.619 16.772 1.00 89.88 235 GLN A CA 1
ATOM 1629 C C . GLN A 1 235 ? -12.053 14.533 17.386 1.00 89.88 235 GLN A C 1
ATOM 1631 O O . GLN A 1 235 ? -12.906 14.846 18.217 1.00 89.88 235 GLN A O 1
ATOM 1636 N N . GLN A 1 236 ? -11.847 13.261 17.031 1.00 87.31 236 GLN A N 1
ATOM 1637 C CA . GLN A 1 236 ? -12.593 12.149 17.634 1.00 87.31 236 GLN A CA 1
ATOM 1638 C C . GLN A 1 236 ? -12.288 12.002 19.129 1.00 87.31 236 GLN A C 1
ATOM 1640 O O . GLN A 1 236 ? -13.212 11.838 19.925 1.00 87.31 236 GLN A O 1
ATOM 1645 N N . GLN A 1 237 ? -11.021 12.130 19.532 1.00 89.62 237 GLN A N 1
ATOM 1646 C CA . GLN A 1 237 ? -10.649 12.083 20.949 1.00 89.62 237 GLN A CA 1
ATOM 1647 C C . GLN A 1 237 ? -11.292 13.225 21.750 1.00 89.62 237 GLN A C 1
ATOM 1649 O O . GLN A 1 237 ? -11.799 12.994 22.847 1.00 89.62 237 GLN A O 1
ATOM 1654 N N . GLN A 1 238 ? -11.347 14.441 21.195 1.00 92.06 238 GLN A N 1
ATOM 1655 C CA . GLN A 1 238 ? -12.016 15.569 21.856 1.00 92.06 238 GLN A CA 1
ATOM 1656 C C . GLN A 1 238 ? -13.520 15.330 22.042 1.00 92.06 238 GLN A C 1
ATOM 1658 O O . GLN A 1 238 ? -14.065 15.666 23.093 1.00 92.06 238 GLN A O 1
ATOM 1663 N N . GLN A 1 239 ? -14.196 14.720 21.064 1.00 90.06 239 GLN A N 1
ATOM 1664 C CA . GLN A 1 239 ? -15.613 14.371 21.202 1.00 90.06 239 GLN A CA 1
ATOM 1665 C C . GLN A 1 239 ? -15.841 13.313 22.288 1.00 90.06 239 GLN A C 1
ATOM 1667 O O . GLN A 1 239 ? -16.775 13.449 23.077 1.00 90.06 239 GLN A O 1
ATOM 1672 N N . GLN 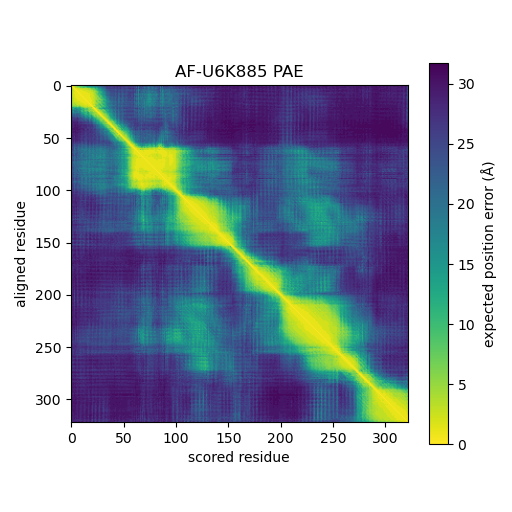A 1 240 ? -14.972 12.301 22.382 1.00 88.00 240 GLN A N 1
ATOM 1673 C CA . GLN A 1 240 ? -15.059 11.302 23.451 1.00 88.00 240 GLN A CA 1
ATOM 1674 C C . GLN A 1 240 ? -14.847 11.924 24.835 1.00 88.00 240 GLN A C 1
ATOM 1676 O O . GLN A 1 240 ? -15.581 11.601 25.765 1.00 88.00 240 GLN A O 1
ATOM 1681 N N . GLN A 1 241 ? -13.902 12.859 24.979 1.00 90.56 241 GLN A N 1
ATOM 1682 C CA . GLN A 1 241 ? -13.707 13.571 26.245 1.00 90.56 241 GLN A CA 1
ATOM 1683 C C . GLN A 1 241 ? -14.930 14.413 26.627 1.00 90.56 241 GLN A C 1
ATOM 1685 O O . GLN A 1 241 ? -15.315 14.424 27.793 1.00 90.56 241 GLN A O 1
ATOM 1690 N N . GLN A 1 242 ? -15.583 15.071 25.664 1.00 90.50 242 GLN A N 1
ATOM 1691 C CA . GLN A 1 242 ? -16.819 15.813 25.932 1.00 90.50 242 GLN A CA 1
ATOM 1692 C C . GLN A 1 242 ? -17.963 14.891 26.365 1.00 90.50 242 GLN A C 1
ATOM 1694 O O . GLN A 1 242 ? -18.701 15.240 27.282 1.00 90.50 242 GLN A O 1
ATOM 1699 N N . GLN A 1 243 ? -18.095 13.707 25.759 1.00 87.06 243 GLN A N 1
ATOM 1700 C CA . GLN A 1 243 ? -19.088 12.716 26.184 1.00 87.06 243 GLN A CA 1
ATOM 1701 C C . GLN A 1 243 ? -18.795 12.199 27.595 1.00 87.06 243 GLN A C 1
ATOM 1703 O O . GLN A 1 243 ? -19.696 12.164 28.422 1.00 87.06 243 GLN A O 1
ATOM 1708 N N . GLN A 1 244 ? -17.532 11.898 27.915 1.00 86.94 244 GLN A N 1
ATOM 1709 C CA . GLN A 1 244 ? -17.143 11.491 29.269 1.00 86.94 244 GLN A CA 1
ATOM 1710 C C . GLN A 1 244 ? -17.390 12.593 30.303 1.00 86.94 244 GLN A C 1
ATOM 1712 O O . GLN A 1 244 ? -17.808 12.295 31.419 1.00 86.94 244 GLN A O 1
ATOM 1717 N N . GLN A 1 245 ? -17.165 13.861 29.947 1.00 88.31 245 GLN A N 1
ATOM 1718 C CA . GLN A 1 245 ? -17.496 14.990 30.817 1.00 88.31 245 GLN A CA 1
ATOM 1719 C C . GLN A 1 245 ? -19.006 15.098 31.030 1.00 88.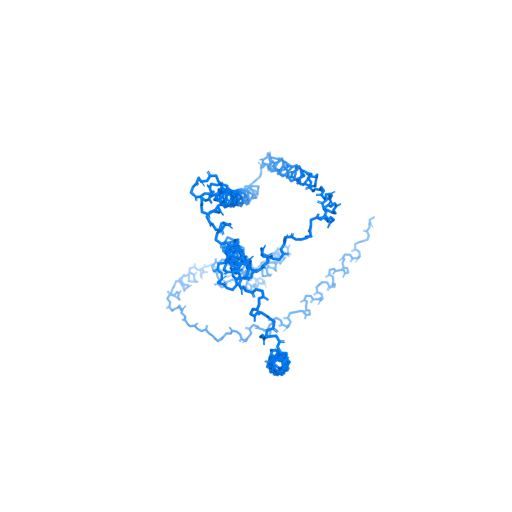31 245 GLN A C 1
ATOM 1721 O O . GLN A 1 245 ? -19.428 15.233 32.171 1.00 88.31 245 GLN A O 1
ATOM 1726 N N . GLN A 1 246 ? -19.823 14.953 29.982 1.00 82.38 246 GLN A N 1
ATOM 1727 C CA . GLN A 1 246 ? -21.285 14.953 30.109 1.00 82.38 246 GLN A CA 1
ATOM 1728 C C . GLN A 1 246 ? -21.788 13.778 30.960 1.00 82.38 246 GLN A C 1
ATOM 1730 O O . GLN A 1 246 ? -22.601 13.982 31.862 1.00 82.38 246 GLN A O 1
ATOM 1735 N N . ASP A 1 247 ? -21.259 12.574 30.738 1.00 84.31 247 ASP A N 1
ATOM 1736 C CA . ASP A 1 247 ? -21.576 11.377 31.522 1.00 84.31 247 ASP A CA 1
ATOM 1737 C C . ASP A 1 247 ? -21.104 11.483 32.976 1.00 84.31 247 ASP A C 1
ATOM 1739 O O . ASP A 1 247 ? -21.718 10.893 33.866 1.00 84.31 247 ASP A O 1
ATOM 1743 N N . HIS A 1 248 ? -20.025 12.223 33.244 1.00 85.38 248 HIS A N 1
ATOM 1744 C CA . HIS A 1 248 ? -19.556 12.482 34.602 1.00 85.38 248 HIS A CA 1
ATOM 1745 C C . HIS A 1 248 ? -20.344 13.605 35.293 1.00 85.38 248 HIS A C 1
ATOM 1747 O O . HIS A 1 248 ? -20.607 13.517 36.498 1.00 85.38 248 HIS A O 1
ATOM 1753 N N . ASP A 1 249 ? -20.768 14.629 34.548 1.00 86.31 249 ASP A N 1
ATOM 1754 C CA . ASP A 1 249 ? -21.557 15.747 35.068 1.00 86.31 249 ASP A CA 1
ATOM 1755 C C . ASP A 1 249 ? -23.007 15.347 35.360 1.00 86.31 249 ASP A C 1
ATOM 1757 O O . ASP A 1 249 ? -23.553 15.757 36.384 1.00 86.31 249 ASP A O 1
ATOM 1761 N N . LEU A 1 250 ? -23.636 14.500 34.538 1.00 78.12 250 LEU A N 1
ATOM 1762 C CA . LEU A 1 250 ? -25.024 14.046 34.728 1.00 78.12 250 LEU A CA 1
ATOM 1763 C C . LEU A 1 250 ? -25.289 13.477 36.145 1.00 78.12 250 LEU A C 1
ATOM 176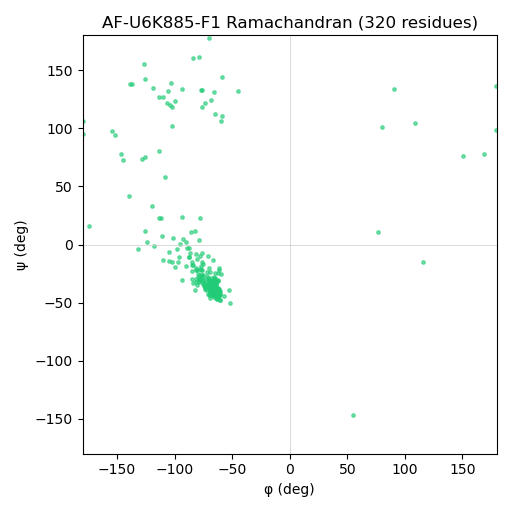5 O O . LEU A 1 250 ? -26.222 13.935 36.814 1.00 78.12 250 LEU A O 1
ATOM 1769 N N . PRO A 1 251 ? -24.477 12.545 36.683 1.00 70.75 251 PRO A N 1
ATOM 1770 C CA . PRO A 1 251 ? -24.613 12.054 38.051 1.00 70.75 251 PRO A CA 1
ATOM 1771 C C . PRO A 1 251 ? -24.335 13.115 39.121 1.00 70.75 251 PRO A C 1
ATOM 1773 O O . PRO A 1 251 ? -24.972 13.080 40.177 1.00 70.75 251 PRO A O 1
ATOM 1776 N N . GLN A 1 252 ? -23.391 14.037 38.897 1.00 75.62 252 GLN A N 1
ATOM 1777 C CA . GLN A 1 252 ? -23.096 15.102 39.863 1.00 75.62 252 GLN A CA 1
ATOM 1778 C C . GLN A 1 252 ? -24.233 16.126 39.928 1.00 75.62 252 GLN A C 1
ATOM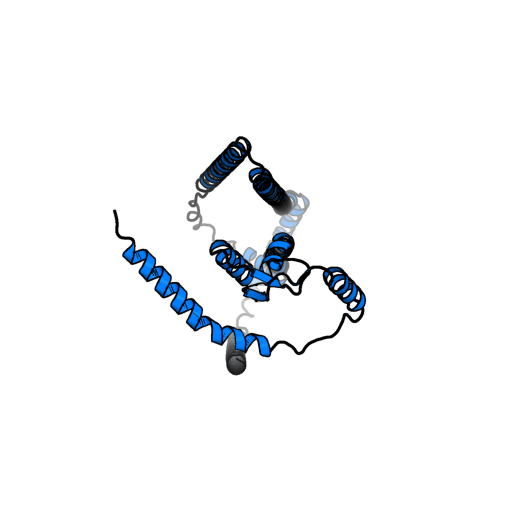 1780 O O . GLN A 1 252 ? -24.678 16.482 41.021 1.00 75.62 252 GLN A O 1
ATOM 1785 N N . GLN A 1 253 ? -24.777 16.527 38.780 1.00 77.06 253 GLN A N 1
ATOM 1786 C CA . GLN A 1 253 ? -25.933 17.414 38.697 1.00 77.06 253 GLN A CA 1
ATOM 1787 C C . GLN A 1 253 ? -27.182 16.768 39.307 1.00 77.06 253 GLN A C 1
ATOM 1789 O O . GLN A 1 253 ? -27.904 17.425 40.058 1.00 77.06 253 GLN A O 1
ATOM 1794 N N . MET A 1 254 ? -27.408 15.464 39.088 1.00 74.69 254 MET A N 1
ATOM 1795 C CA . MET A 1 254 ? -28.505 14.751 39.753 1.00 74.69 254 MET A CA 1
ATOM 1796 C C . MET A 1 254 ? -28.305 14.628 41.270 1.00 74.69 254 MET A C 1
ATOM 1798 O O . MET A 1 254 ? -29.279 14.737 42.013 1.00 74.69 254 MET A O 1
ATOM 1802 N N . ARG A 1 255 ? -27.069 14.441 41.760 1.00 71.12 255 ARG A N 1
ATOM 1803 C CA . ARG A 1 255 ? -26.775 14.401 43.208 1.00 71.12 255 ARG A CA 1
ATOM 1804 C C . ARG A 1 255 ? -26.941 15.755 43.891 1.00 71.12 255 ARG A C 1
ATOM 1806 O O . ARG A 1 255 ? -27.377 15.793 45.038 1.00 71.12 255 ARG A O 1
ATOM 1813 N N . ASN A 1 256 ? -26.615 16.839 43.195 1.00 74.38 256 ASN A N 1
ATOM 1814 C CA . ASN A 1 256 ? -26.689 18.193 43.739 1.00 74.38 256 ASN A CA 1
ATOM 1815 C C . ASN A 1 256 ? -28.079 18.829 43.575 1.00 74.38 256 ASN A C 1
ATOM 1817 O O . ASN A 1 256 ? -28.331 19.901 44.127 1.00 74.38 256 ASN A O 1
ATOM 1821 N N . SER A 1 257 ? -29.002 18.179 42.857 1.00 76.69 257 SER A N 1
ATOM 1822 C CA . SER A 1 257 ? -30.366 18.679 42.708 1.00 76.69 257 SER A CA 1
ATOM 1823 C C . SER A 1 257 ? -31.164 18.480 44.011 1.00 76.69 257 SER A C 1
ATOM 1825 O O . SER A 1 257 ? -31.329 17.343 44.468 1.00 76.69 257 SER A O 1
ATOM 1827 N N . PRO A 1 258 ? -31.716 19.546 44.628 1.00 76.88 258 PRO A N 1
ATOM 1828 C CA . PRO A 1 258 ? -32.417 19.465 45.916 1.00 76.88 258 PRO A CA 1
ATOM 1829 C C . PRO A 1 258 ? -33.661 18.559 45.872 1.00 76.88 258 PRO A C 1
ATOM 1831 O O . PRO A 1 258 ? -34.075 18.014 46.899 1.00 76.88 258 PRO A O 1
ATOM 1834 N N . ALA A 1 259 ? -34.222 18.326 44.680 1.00 69.44 259 ALA A N 1
ATOM 1835 C CA . ALA A 1 259 ? -35.320 17.387 44.465 1.00 69.44 259 ALA A CA 1
ATOM 1836 C C . ALA A 1 259 ? -34.916 15.922 44.728 1.00 69.44 259 ALA A C 1
ATOM 1838 O O . ALA A 1 259 ? -35.701 15.159 45.295 1.00 69.44 259 ALA A O 1
ATOM 1839 N N . ALA A 1 260 ? -33.681 15.531 44.389 1.00 59.75 260 ALA A N 1
ATOM 1840 C CA . ALA A 1 260 ? -33.180 14.176 44.623 1.00 59.75 260 ALA A CA 1
ATOM 1841 C C . ALA A 1 260 ? -32.949 13.906 46.120 1.00 59.75 260 ALA A C 1
ATOM 1843 O O . ALA A 1 260 ? -33.265 12.820 46.611 1.00 59.75 260 ALA A O 1
ATOM 1844 N N . ALA A 1 261 ? -32.485 14.910 46.873 1.00 64.50 261 ALA A N 1
ATOM 1845 C CA . ALA A 1 261 ? -32.342 14.824 48.326 1.00 64.50 261 ALA A CA 1
ATOM 1846 C C . ALA A 1 261 ? -33.702 14.662 49.035 1.00 64.50 261 ALA A C 1
ATOM 1848 O O . ALA A 1 261 ? -33.836 13.831 49.937 1.00 64.50 261 ALA A O 1
ATOM 1849 N N . ALA A 1 262 ? -34.734 15.389 48.587 1.00 68.81 262 ALA A N 1
ATOM 1850 C CA . ALA A 1 262 ? -36.092 15.260 49.118 1.00 68.81 262 ALA A CA 1
ATOM 1851 C C . ALA A 1 262 ? -36.720 13.887 48.800 1.00 68.81 262 ALA A C 1
ATOM 1853 O O . ALA A 1 262 ? -37.323 13.262 49.676 1.00 68.81 262 ALA A O 1
ATOM 1854 N N . ALA A 1 263 ? -36.525 13.374 47.579 1.00 66.19 263 ALA A N 1
ATOM 1855 C CA . ALA A 1 263 ? -37.012 12.053 47.177 1.00 66.19 263 ALA A CA 1
ATOM 1856 C C . ALA A 1 263 ? -36.307 10.909 47.931 1.00 66.19 263 ALA A C 1
ATOM 1858 O O . ALA A 1 263 ? -36.966 9.972 48.389 1.00 66.19 263 ALA A O 1
ATOM 1859 N N . ALA A 1 264 ? -34.987 10.999 48.136 1.00 65.94 264 ALA A N 1
ATOM 1860 C CA . ALA A 1 264 ? -34.232 10.018 48.916 1.00 65.94 264 ALA A CA 1
ATOM 1861 C C . ALA A 1 264 ? -34.657 10.001 50.399 1.00 65.94 264 ALA A C 1
ATOM 1863 O O . ALA A 1 264 ? -34.809 8.925 50.985 1.00 65.94 264 ALA A O 1
ATOM 1864 N N . ALA A 1 265 ? -34.925 11.170 50.994 1.00 66.44 265 ALA A N 1
ATOM 1865 C CA . ALA A 1 265 ? -35.446 11.273 52.359 1.00 66.44 265 ALA A CA 1
ATOM 1866 C C . ALA A 1 265 ? -36.860 10.670 52.491 1.00 66.44 265 ALA A C 1
ATOM 1868 O O . ALA A 1 265 ? -37.139 9.940 53.447 1.00 66.44 265 ALA A O 1
ATOM 1869 N N . ALA A 1 266 ? -37.735 10.898 51.505 1.00 66.56 266 ALA A N 1
ATOM 1870 C CA . ALA A 1 266 ? -39.078 10.320 51.475 1.00 66.56 266 ALA A CA 1
ATOM 1871 C C . ALA A 1 266 ? -39.058 8.786 51.303 1.00 66.56 266 ALA A C 1
ATOM 1873 O O . ALA A 1 266 ? -39.788 8.072 51.997 1.00 66.56 266 ALA A O 1
ATOM 1874 N N . ALA A 1 267 ? -38.178 8.260 50.444 1.00 63.88 267 ALA A N 1
ATOM 1875 C CA . ALA A 1 267 ? -38.011 6.820 50.243 1.00 63.88 267 ALA A CA 1
ATOM 1876 C C . ALA A 1 267 ? -37.458 6.112 51.496 1.00 63.88 267 ALA A C 1
ATOM 1878 O O . ALA A 1 267 ? -37.943 5.039 51.869 1.00 63.88 267 ALA A O 1
ATOM 1879 N N . ALA A 1 268 ? -36.505 6.729 52.205 1.00 65.12 268 ALA A N 1
ATOM 1880 C CA . ALA A 1 268 ? -35.990 6.208 53.472 1.00 65.12 268 ALA A CA 1
ATOM 1881 C C . ALA A 1 268 ? -37.079 6.153 54.565 1.00 65.12 268 ALA A C 1
ATOM 1883 O O . ALA A 1 268 ? -37.175 5.165 55.299 1.00 65.12 268 ALA A O 1
ATOM 1884 N N . ALA A 1 269 ? -37.956 7.162 54.628 1.00 63.03 269 ALA A N 1
ATOM 1885 C CA . ALA A 1 269 ? -39.082 7.194 55.563 1.00 63.03 269 ALA A CA 1
ATOM 1886 C C . ALA A 1 269 ? -40.159 6.131 55.250 1.00 63.03 269 ALA A C 1
ATOM 1888 O O . ALA A 1 269 ? -40.766 5.571 56.169 1.00 63.03 269 ALA A O 1
ATOM 1889 N N . ALA A 1 270 ? -40.380 5.803 53.972 1.00 60.97 270 ALA A N 1
ATOM 1890 C CA . ALA A 1 270 ? -41.306 4.747 53.555 1.00 60.97 270 ALA A CA 1
ATOM 1891 C C . ALA A 1 270 ? -40.757 3.327 53.824 1.00 60.97 270 ALA A C 1
ATOM 1893 O O . ALA A 1 270 ? -41.504 2.435 54.243 1.00 60.97 2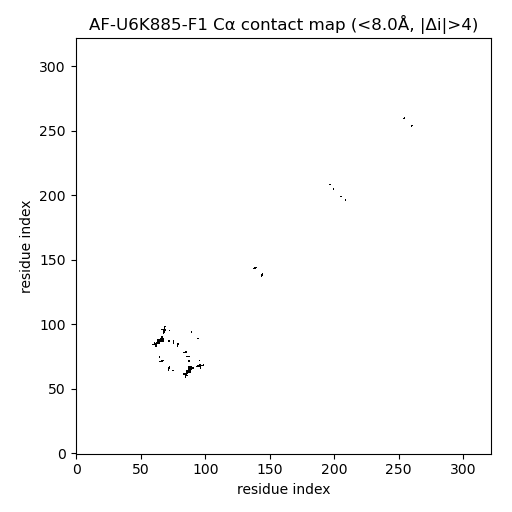70 ALA A O 1
ATOM 1894 N N . ALA A 1 271 ? -39.446 3.114 53.665 1.00 57.88 271 ALA A N 1
ATOM 1895 C CA . ALA A 1 271 ? -38.792 1.827 53.924 1.00 57.88 271 ALA A CA 1
ATOM 1896 C C . ALA A 1 271 ? -38.776 1.436 55.417 1.00 57.88 271 ALA A C 1
ATOM 1898 O O . ALA A 1 271 ? -38.823 0.250 55.752 1.00 57.88 271 ALA A O 1
ATOM 1899 N N . ALA A 1 272 ? -38.777 2.412 56.332 1.00 58.59 272 ALA A N 1
ATOM 1900 C CA . ALA A 1 272 ? -38.856 2.152 57.772 1.00 58.59 272 ALA A CA 1
ATOM 1901 C C . ALA A 1 272 ? -40.204 1.534 58.200 1.00 58.59 272 ALA A C 1
ATOM 1903 O O . ALA A 1 272 ? -40.251 0.761 59.153 1.00 58.59 272 ALA A O 1
ATOM 1904 N N . LYS A 1 273 ? -41.296 1.810 57.471 1.00 55.50 273 LYS A N 1
ATOM 1905 C CA . LYS A 1 273 ? -42.652 1.339 57.815 1.00 55.50 273 LYS A CA 1
ATOM 1906 C C . LYS A 1 273 ? -42.970 -0.073 57.306 1.00 55.50 273 LYS A C 1
ATOM 1908 O O . LYS A 1 273 ? -43.901 -0.705 57.795 1.00 55.50 273 LYS A O 1
ATOM 1913 N N . THR A 1 274 ? -42.211 -0.592 56.340 1.00 54.88 274 THR A N 1
ATOM 1914 C CA . THR A 1 274 ? -42.497 -1.881 55.678 1.00 54.88 274 THR A CA 1
ATOM 1915 C C . THR A 1 274 ? -41.675 -3.058 56.218 1.00 54.88 274 THR A C 1
ATOM 1917 O O . THR A 1 274 ? -42.105 -4.208 56.084 1.00 54.88 274 THR A O 1
ATOM 1920 N N . LYS A 1 275 ? -40.546 -2.806 56.901 1.00 49.84 275 LYS A N 1
ATOM 1921 C CA . LYS A 1 275 ? -39.688 -3.856 57.492 1.00 49.84 275 LYS A CA 1
ATOM 1922 C C . LYS A 1 275 ? -40.377 -4.686 58.582 1.00 49.84 275 LYS A C 1
ATOM 1924 O O . LYS A 1 275 ? -40.117 -5.880 58.669 1.00 49.84 275 LYS A O 1
ATOM 1929 N N . THR A 1 276 ? -41.304 -4.108 59.343 1.00 52.12 276 THR A N 1
ATOM 1930 C CA . THR A 1 276 ? -41.974 -4.807 60.456 1.00 52.12 276 THR A CA 1
ATOM 1931 C C . THR A 1 276 ? -43.025 -5.818 59.986 1.00 52.12 276 THR A C 1
ATOM 1933 O O . THR A 1 276 ? -43.292 -6.795 60.674 1.00 52.12 276 THR A O 1
ATOM 1936 N N . LYS A 1 277 ? -43.611 -5.626 58.795 1.00 51.91 277 LYS A N 1
ATOM 1937 C CA . LYS A 1 277 ? -44.711 -6.472 58.294 1.00 51.91 277 LYS A CA 1
ATOM 1938 C C . LYS A 1 277 ? -44.227 -7.628 57.409 1.00 51.91 277 LYS A C 1
ATOM 1940 O O . LYS A 1 277 ? -44.832 -8.693 57.402 1.00 51.91 277 LYS A O 1
ATOM 1945 N N . LYS A 1 278 ? -43.112 -7.445 56.689 1.00 53.34 278 LYS A N 1
ATOM 1946 C CA . LYS A 1 278 ? -42.563 -8.448 55.753 1.00 53.34 278 LYS A CA 1
ATOM 1947 C C . LYS A 1 278 ? -41.730 -9.550 56.416 1.00 53.34 278 LYS A C 1
ATOM 1949 O O . LYS A 1 278 ? -41.586 -10.614 55.825 1.00 53.34 278 LYS A O 1
ATOM 1954 N N . GLN A 1 279 ? -41.215 -9.335 57.630 1.00 51.78 279 GLN A N 1
ATOM 1955 C CA . GLN A 1 279 ? -40.424 -10.354 58.334 1.00 51.78 279 GLN A CA 1
ATOM 1956 C C . GLN A 1 279 ? -41.256 -11.562 58.802 1.00 51.78 279 GLN A C 1
ATOM 1958 O O . GLN A 1 279 ? -40.706 -12.645 58.937 1.00 51.78 279 GLN A O 1
ATOM 1963 N N . ILE A 1 280 ? -42.572 -11.398 58.983 1.00 54.53 280 ILE A N 1
ATOM 1964 C CA . ILE A 1 280 ? -43.482 -12.478 59.405 1.00 54.53 280 ILE A CA 1
ATOM 1965 C C . ILE A 1 280 ? -43.971 -13.315 58.208 1.00 54.53 280 ILE A C 1
ATOM 1967 O O . ILE A 1 280 ? -44.187 -14.512 58.347 1.00 54.53 280 ILE A O 1
ATOM 1971 N N . SER A 1 281 ? -44.085 -12.723 57.013 1.00 55.03 281 SER A N 1
ATOM 1972 C CA . SER A 1 281 ? -44.589 -13.436 55.825 1.00 55.03 281 SER A CA 1
ATOM 1973 C C . SER A 1 281 ? -43.523 -14.295 55.136 1.00 55.03 281 SER A C 1
ATOM 1975 O O . SER A 1 281 ? -43.841 -15.327 54.561 1.00 55.03 281 SER A O 1
ATOM 1977 N N . ARG A 1 282 ? -42.245 -13.897 55.212 1.00 52.72 282 ARG A N 1
ATOM 1978 C CA . ARG A 1 282 ? -41.145 -14.541 54.468 1.00 52.72 282 ARG A CA 1
ATOM 1979 C C . ARG A 1 282 ? -40.681 -15.884 55.046 1.00 52.72 282 ARG A C 1
ATOM 1981 O O . ARG A 1 282 ? -39.840 -16.534 54.445 1.00 52.72 282 ARG A O 1
ATOM 1988 N N . PHE A 1 283 ? -41.191 -16.275 56.212 1.00 52.59 283 PHE A N 1
ATOM 1989 C CA . PHE A 1 283 ? -40.867 -17.558 56.840 1.00 52.59 283 PHE A CA 1
ATOM 1990 C C . PHE A 1 283 ? -41.680 -18.727 56.254 1.00 52.59 283 PHE A C 1
ATOM 1992 O O . PHE A 1 283 ? -41.238 -19.863 56.340 1.00 52.59 283 PHE A O 1
ATOM 1999 N N . TRP A 1 284 ? -42.832 -18.460 55.625 1.00 52.22 284 TRP A N 1
ATOM 2000 C CA . TRP A 1 284 ? -43.730 -19.508 55.114 1.00 52.22 284 TRP A CA 1
ATOM 2001 C C . TRP A 1 284 ? -43.571 -19.819 53.619 1.00 52.22 284 TRP A C 1
ATOM 2003 O O . TRP A 1 284 ? -44.021 -20.861 53.174 1.00 52.22 284 TRP A O 1
ATOM 2013 N N . GLU A 1 285 ? -42.904 -18.958 52.852 1.00 51.12 285 GLU A N 1
ATOM 2014 C CA . GLU A 1 285 ? -42.767 -19.095 51.388 1.00 51.12 285 GLU A CA 1
ATOM 2015 C C . GLU A 1 285 ? -41.457 -19.799 50.969 1.00 51.12 285 GLU A C 1
ATOM 2017 O O . GLU A 1 285 ? -41.186 -19.960 49.789 1.00 51.12 285 GLU A O 1
ATOM 2022 N N . TYR A 1 286 ? -40.619 -20.207 51.932 1.00 49.34 286 TYR A N 1
ATOM 2023 C CA . TYR A 1 286 ? -39.271 -20.741 51.676 1.00 49.34 286 TYR A CA 1
ATOM 2024 C C . TYR A 1 286 ? -39.215 -22.274 51.534 1.00 49.34 286 TYR A C 1
ATOM 2026 O O . TYR A 1 286 ? -38.128 -22.827 51.436 1.00 49.34 286 TYR A O 1
ATOM 2034 N N . VAL A 1 287 ? -40.356 -22.971 51.558 1.00 54.00 287 VAL A N 1
ATOM 2035 C CA . VAL A 1 287 ? -40.396 -24.449 51.553 1.00 54.00 287 VAL A CA 1
ATOM 2036 C C . VAL A 1 287 ? -40.749 -25.040 50.177 1.00 54.00 287 VAL A C 1
ATOM 2038 O O . VAL A 1 287 ? -40.452 -26.202 49.948 1.00 54.00 287 VAL A O 1
ATOM 2041 N N . ASP A 1 288 ? -41.267 -24.252 49.226 1.00 50.34 288 ASP A N 1
ATOM 2042 C CA . ASP A 1 288 ? -41.714 -24.773 47.916 1.00 50.34 288 ASP A CA 1
ATOM 2043 C C . ASP A 1 288 ? -40.771 -24.470 46.728 1.00 50.34 288 ASP A C 1
ATOM 2045 O O . ASP A 1 288 ? -40.991 -24.968 45.629 1.00 50.34 288 ASP A O 1
ATOM 2049 N N . THR A 1 289 ? -39.708 -23.671 46.895 1.00 55.47 289 THR A N 1
ATOM 2050 C CA . THR A 1 289 ? -38.888 -23.192 45.754 1.00 55.47 289 THR A CA 1
ATOM 2051 C C . THR A 1 289 ? -37.595 -23.964 45.474 1.00 55.47 289 THR A C 1
ATOM 2053 O O . THR A 1 289 ? -36.909 -23.636 44.506 1.00 55.47 289 THR A O 1
ATOM 2056 N N . GLU A 1 290 ? -37.219 -24.953 46.289 1.00 55.91 290 GLU A N 1
ATOM 2057 C CA . GLU A 1 290 ? -35.958 -25.685 46.065 1.00 55.91 290 GLU A CA 1
ATOM 2058 C C . GLU A 1 290 ? -36.068 -26.760 44.962 1.00 55.91 290 GLU A C 1
ATOM 2060 O O . GLU A 1 290 ? -35.083 -26.988 44.263 1.00 55.91 290 GLU A O 1
ATOM 2065 N N . ASP A 1 291 ? -37.261 -27.309 44.690 1.00 56.19 291 ASP A N 1
ATOM 2066 C CA . ASP A 1 291 ? -37.458 -28.335 43.643 1.00 56.19 291 ASP A CA 1
ATOM 2067 C C . ASP A 1 291 ? -37.497 -27.763 42.204 1.00 56.19 291 ASP A C 1
ATOM 2069 O O . ASP A 1 291 ? -37.068 -28.416 41.251 1.00 56.19 291 ASP A O 1
ATOM 2073 N N . GLU A 1 292 ? -37.954 -26.519 42.000 1.00 65.44 292 GLU A N 1
ATOM 2074 C CA . GLU A 1 292 ? -38.048 -25.935 40.646 1.00 65.44 292 GLU A CA 1
ATOM 2075 C C . GLU A 1 292 ? -36.685 -25.487 40.082 1.00 65.44 292 GLU A C 1
ATOM 2077 O O . GLU A 1 292 ? -36.479 -25.462 38.863 1.00 65.44 292 GLU A O 1
ATOM 2082 N N . ALA A 1 293 ? -35.728 -25.153 40.954 1.00 68.12 293 ALA A N 1
ATOM 2083 C CA . ALA A 1 293 ? -34.405 -24.685 40.547 1.00 68.12 293 ALA A CA 1
ATOM 2084 C C . ALA A 1 293 ? -33.521 -25.821 39.998 1.00 68.12 293 ALA A C 1
ATOM 2086 O O . ALA A 1 293 ? -32.790 -25.612 39.023 1.00 68.12 293 ALA A O 1
ATOM 2087 N N . GLU A 1 294 ? -33.618 -27.030 40.564 1.00 71.81 294 GLU A N 1
ATOM 2088 C CA . GLU A 1 294 ? -32.890 -28.202 40.059 1.00 71.81 294 GLU A CA 1
ATOM 2089 C C . GLU A 1 294 ? -33.429 -28.658 38.694 1.00 71.81 294 GLU A C 1
ATOM 2091 O O . GLU A 1 294 ? -32.652 -29.007 37.799 1.00 71.81 294 GLU A O 1
ATOM 2096 N N . GLN A 1 295 ? -34.743 -28.557 38.474 1.00 72.38 295 GLN A N 1
ATOM 2097 C CA . GLN A 1 295 ? -35.363 -28.933 37.201 1.00 72.38 295 GLN A CA 1
ATOM 2098 C C . GLN A 1 295 ? -34.971 -27.987 36.051 1.00 72.38 295 GLN A C 1
ATOM 2100 O O . GLN A 1 295 ? -34.728 -28.435 34.927 1.00 72.38 295 GLN A O 1
ATOM 2105 N N . GLN A 1 296 ? -34.822 -26.686 36.328 1.00 73.94 296 GLN A N 1
ATOM 2106 C CA . GLN A 1 296 ? -34.351 -25.712 35.334 1.00 73.94 296 GLN A CA 1
ATOM 2107 C C . GLN A 1 296 ? -32.857 -25.864 35.009 1.00 73.94 296 GLN A C 1
ATOM 2109 O O . GLN A 1 296 ? -32.468 -25.697 33.850 1.00 73.94 296 GLN A O 1
ATOM 2114 N N . GLN A 1 297 ? -32.013 -26.220 35.985 1.00 74.50 297 GLN A N 1
ATOM 2115 C CA . GLN A 1 297 ? -30.596 -26.502 35.723 1.00 74.50 297 GLN A CA 1
ATOM 2116 C C . GLN A 1 297 ? -30.397 -27.777 34.894 1.00 74.50 297 GLN A C 1
ATOM 2118 O O . GLN A 1 297 ? -29.547 -27.785 34.001 1.00 74.50 297 GLN A O 1
ATOM 2123 N N . ALA A 1 298 ? -31.205 -28.816 35.124 1.00 77.81 298 ALA A N 1
ATOM 2124 C CA . ALA A 1 298 ? -31.176 -30.029 34.310 1.00 77.81 298 ALA A CA 1
ATOM 2125 C C . ALA A 1 298 ? -31.575 -29.748 32.847 1.00 77.81 298 ALA A C 1
ATOM 2127 O O . ALA A 1 298 ? -30.863 -30.153 31.927 1.00 77.81 298 ALA A O 1
ATOM 2128 N N . ALA A 1 299 ? -32.641 -28.969 32.624 1.00 81.06 299 ALA A N 1
ATOM 2129 C CA . ALA A 1 299 ? -33.081 -28.588 31.279 1.00 81.06 299 ALA A CA 1
ATOM 2130 C C . ALA A 1 299 ? -32.053 -27.707 30.538 1.00 81.06 299 ALA A C 1
ATOM 2132 O O . ALA A 1 299 ? -31.830 -27.870 29.336 1.00 81.06 299 ALA A O 1
ATOM 2133 N N . ALA A 1 300 ? -31.377 -26.796 31.247 1.00 80.06 300 ALA A N 1
ATOM 2134 C CA . ALA A 1 300 ? -30.334 -25.955 30.659 1.00 80.06 300 ALA A CA 1
ATOM 2135 C C . ALA A 1 300 ? -29.085 -26.759 30.247 1.00 80.06 300 ALA A C 1
ATOM 2137 O O . ALA A 1 300 ? -28.462 -26.453 29.226 1.00 80.06 300 ALA A O 1
ATOM 2138 N N . ALA A 1 301 ? -28.727 -27.799 31.007 1.00 83.31 301 ALA A N 1
ATOM 2139 C CA . ALA A 1 301 ? -27.604 -28.674 30.679 1.00 83.31 301 ALA A CA 1
ATOM 2140 C C . ALA A 1 301 ? -27.876 -29.523 29.422 1.00 83.31 301 ALA A C 1
ATOM 2142 O O . ALA A 1 301 ? -26.976 -29.700 28.597 1.00 83.31 301 ALA A O 1
ATOM 2143 N N . GLU A 1 302 ? -29.113 -29.993 29.238 1.00 86.56 302 GLU A N 1
ATOM 2144 C CA . GLU A 1 302 ? -29.515 -30.760 28.053 1.00 86.56 302 GLU A CA 1
ATOM 2145 C C . GLU A 1 302 ? -29.499 -29.892 26.781 1.00 86.56 302 GLU A C 1
ATOM 2147 O O . GLU A 1 302 ? -28.899 -30.277 25.774 1.00 86.56 302 GLU A O 1
ATOM 2152 N N . ALA A 1 303 ? -30.016 -28.660 26.856 1.00 85.44 303 ALA A N 1
ATOM 2153 C CA . ALA A 1 303 ? -29.978 -27.709 25.740 1.00 85.44 303 ALA A CA 1
ATOM 2154 C C . ALA A 1 303 ? -28.541 -27.326 25.324 1.00 85.44 303 ALA A C 1
ATOM 2156 O O . ALA A 1 303 ? -28.237 -27.185 24.135 1.00 85.44 303 ALA A O 1
ATOM 2157 N N . ALA A 1 304 ? -27.624 -27.189 26.289 1.00 84.75 304 ALA A N 1
ATOM 2158 C CA . ALA A 1 304 ? -26.217 -26.905 26.005 1.00 84.75 304 ALA A CA 1
ATOM 2159 C C . ALA A 1 304 ? -25.508 -28.082 25.305 1.00 84.75 304 ALA A C 1
ATOM 2161 O O . ALA A 1 304 ? -24.662 -27.866 24.429 1.00 84.75 304 ALA A O 1
ATOM 2162 N N . ALA A 1 305 ? -25.863 -29.324 25.652 1.00 87.94 305 ALA A N 1
ATOM 2163 C CA . ALA A 1 305 ? -25.317 -30.516 25.010 1.00 87.94 305 ALA A CA 1
ATOM 2164 C C . ALA A 1 305 ? -25.777 -30.643 23.545 1.00 87.94 305 ALA A C 1
ATOM 2166 O O . ALA A 1 305 ? -24.967 -30.971 22.672 1.00 87.94 305 ALA A O 1
ATOM 2167 N N . GLU A 1 306 ? -27.040 -30.316 23.257 1.00 91.25 306 GLU A N 1
ATOM 2168 C CA . GLU A 1 306 ? -27.592 -30.347 21.898 1.00 91.25 306 GLU A CA 1
ATOM 2169 C C . GLU A 1 306 ? -26.951 -29.278 20.992 1.00 91.25 306 GLU A C 1
ATOM 2171 O O . GLU A 1 306 ? -26.523 -29.575 19.871 1.00 91.25 306 GLU A O 1
ATOM 2176 N N . ALA A 1 307 ? -26.752 -28.059 21.507 1.00 85.56 307 ALA A N 1
ATOM 2177 C CA . ALA A 1 307 ? -26.064 -26.988 20.780 1.00 85.56 307 ALA A CA 1
ATOM 2178 C C . ALA A 1 307 ? -24.604 -27.351 20.435 1.00 85.56 307 ALA A C 1
ATOM 2180 O O . ALA A 1 307 ? -24.129 -27.089 19.324 1.00 85.56 307 ALA A O 1
ATOM 2181 N N . ALA A 1 308 ? -23.892 -28.011 21.355 1.00 89.06 308 ALA A N 1
ATOM 2182 C CA . ALA A 1 308 ? -22.524 -28.470 21.118 1.00 89.06 308 ALA A CA 1
ATOM 2183 C C . ALA A 1 308 ? -22.445 -29.585 20.055 1.00 89.06 308 ALA A C 1
ATOM 2185 O O . ALA A 1 308 ? -21.468 -29.656 19.301 1.00 89.06 308 ALA A O 1
ATOM 2186 N N . ALA A 1 309 ? -23.465 -30.447 19.964 1.00 90.56 309 ALA A N 1
ATOM 2187 C CA . ALA A 1 309 ? -23.552 -31.479 18.931 1.00 90.56 309 ALA A CA 1
ATOM 2188 C C . ALA A 1 309 ? -23.799 -30.873 17.537 1.00 90.56 309 ALA A C 1
ATOM 2190 O O . ALA A 1 309 ? -23.109 -31.242 16.580 1.00 90.56 309 ALA A O 1
ATOM 2191 N N . ALA A 1 310 ? -24.700 -29.889 17.432 1.00 91.50 310 ALA A N 1
ATOM 2192 C CA . ALA A 1 310 ? -24.988 -29.186 16.180 1.00 91.50 310 ALA A CA 1
ATOM 2193 C C . ALA A 1 310 ? -23.748 -28.464 15.616 1.00 91.50 310 ALA A C 1
ATOM 2195 O O . ALA A 1 310 ? -23.441 -28.583 14.426 1.00 91.50 310 ALA A O 1
ATOM 2196 N N . ALA A 1 311 ? -22.969 -27.795 16.476 1.00 90.00 311 ALA A N 1
ATOM 2197 C CA . ALA A 1 311 ? -21.745 -27.100 16.072 1.00 90.00 311 ALA A CA 1
ATOM 2198 C C . ALA A 1 311 ? -20.686 -28.051 15.476 1.00 90.00 311 ALA A C 1
ATOM 2200 O O . ALA A 1 311 ? -20.081 -27.754 14.442 1.00 90.00 311 ALA A O 1
ATOM 2201 N N . LYS A 1 312 ? -20.497 -29.238 16.074 1.00 95.25 312 LYS A N 1
ATOM 2202 C CA . LYS A 1 312 ? -19.573 -30.262 15.546 1.00 95.25 312 LYS A CA 1
ATOM 2203 C C . LYS A 1 312 ? -20.023 -30.798 14.186 1.00 95.25 312 LYS A C 1
ATOM 2205 O O . LYS A 1 312 ? -19.188 -31.042 13.313 1.00 95.25 312 LYS A O 1
ATOM 2210 N N . GLN A 1 313 ? -21.329 -30.964 13.991 1.00 92.56 313 GLN A N 1
ATOM 2211 C CA . GLN A 1 313 ? -21.889 -31.436 12.725 1.00 92.56 313 GLN A CA 1
ATOM 2212 C C . GLN A 1 313 ? -21.681 -30.405 11.605 1.00 92.56 313 GLN A C 1
ATOM 2214 O O . GLN A 1 313 ? -21.274 -30.764 10.498 1.00 92.56 313 GLN A O 1
ATOM 2219 N N . GLN A 1 314 ? -21.864 -29.118 11.912 1.00 90.81 314 GLN A N 1
ATOM 2220 C CA . GLN A 1 314 ? -21.616 -28.017 10.980 1.00 90.81 314 GLN A CA 1
ATOM 2221 C C . GLN A 1 314 ? -20.132 -27.928 10.584 1.00 90.81 314 GLN A C 1
ATOM 2223 O O . GLN A 1 314 ? -19.806 -27.764 9.407 1.00 90.81 314 GLN A O 1
ATOM 2228 N N . GLN A 1 315 ? -19.221 -28.126 11.542 1.00 90.19 315 GLN A N 1
ATOM 2229 C CA . GLN A 1 315 ? -17.779 -28.146 11.286 1.00 90.19 315 GLN A CA 1
ATOM 2230 C C . GLN A 1 315 ? -17.363 -29.314 10.372 1.00 90.19 315 GLN A C 1
ATOM 2232 O O . GLN A 1 315 ? -16.555 -29.122 9.463 1.00 90.19 315 GLN A O 1
ATOM 2237 N N . GLN A 1 316 ? -17.945 -30.508 10.546 1.00 93.50 316 GLN A N 1
ATOM 2238 C CA . GLN A 1 316 ? -17.699 -31.642 9.642 1.00 93.50 316 GLN A CA 1
ATOM 2239 C C . GLN A 1 316 ? -18.215 -31.391 8.219 1.00 93.50 316 GLN A C 1
ATOM 2241 O O . GLN A 1 316 ? -17.561 -31.790 7.255 1.00 93.50 316 GLN A O 1
ATOM 2246 N N . GLN A 1 317 ? -19.360 -30.719 8.063 1.00 93.94 317 GLN A N 1
ATOM 2247 C CA . GLN A 1 317 ? -19.873 -30.354 6.738 1.00 93.94 317 GLN A CA 1
ATOM 2248 C C . GLN A 1 317 ? -18.931 -29.381 6.015 1.00 93.94 317 GLN A C 1
ATOM 2250 O O . GLN A 1 317 ? -18.632 -29.595 4.843 1.00 93.94 317 GLN A O 1
ATOM 2255 N N . GLN A 1 318 ? -18.385 -28.384 6.723 1.00 90.94 318 GLN A N 1
ATOM 2256 C CA . GLN A 1 318 ? -17.411 -27.441 6.156 1.00 90.94 318 GLN A CA 1
ATOM 2257 C C . GLN A 1 318 ? -16.086 -28.106 5.753 1.00 90.94 318 GLN A C 1
ATOM 2259 O O . GLN A 1 318 ? -15.461 -27.692 4.778 1.00 90.94 318 GLN A O 1
ATOM 2264 N N . GLN A 1 319 ? -15.653 -29.141 6.482 1.00 91.00 319 GLN A N 1
ATOM 2265 C CA . GLN A 1 319 ? -14.460 -29.915 6.121 1.00 91.00 319 GLN A CA 1
ATOM 2266 C C . GLN A 1 319 ? -14.679 -30.802 4.891 1.00 91.00 319 GLN A C 1
ATOM 2268 O O . GLN A 1 319 ? -13.733 -31.035 4.153 1.00 91.00 319 GLN A O 1
ATOM 2273 N N . ARG A 1 320 ? -15.906 -31.279 4.647 1.00 90.50 320 ARG A N 1
ATOM 2274 C CA . ARG A 1 320 ? -16.236 -32.076 3.452 1.00 90.50 320 ARG A CA 1
ATOM 2275 C C . ARG A 1 320 ? -16.382 -31.247 2.176 1.00 90.50 320 ARG A C 1
ATOM 2277 O O . ARG A 1 320 ? -16.302 -31.812 1.093 1.00 90.50 320 ARG A O 1
ATOM 2284 N N . SER A 1 321 ? -16.645 -29.946 2.293 1.00 87.00 321 SER A N 1
ATOM 2285 C CA . SER A 1 321 ? -16.805 -29.038 1.149 1.00 87.00 321 SER A CA 1
ATOM 2286 C C . SER A 1 321 ? -15.500 -28.389 0.666 1.00 87.00 321 SER A C 1
ATOM 2288 O O . SER A 1 321 ? -15.545 -27.610 -0.282 1.00 87.00 321 SER A O 1
ATOM 2290 N N . ARG A 1 322 ? -14.371 -28.645 1.338 1.00 79.31 322 ARG A N 1
ATOM 2291 C CA . ARG A 1 322 ? -13.027 -28.181 0.957 1.00 79.31 322 ARG A CA 1
ATOM 2292 C C . ARG A 1 322 ? -12.235 -29.321 0.338 1.00 79.31 322 ARG A C 1
ATOM 2294 O O . ARG A 1 322 ? -11.460 -29.023 -0.592 1.00 79.31 322 ARG A O 1
#